Protein AF-A0A095ZA15-F1 (afdb_monomer_lite)

Structure (mmCIF, N/CA/C/O backbone):
data_AF-A0A095ZA15-F1
#
_entry.id   AF-A0A095ZA15-F1
#
loop_
_atom_site.group_PDB
_atom_site.id
_atom_site.type_symbol
_atom_site.label_atom_id
_atom_site.label_alt_id
_atom_site.label_comp_id
_atom_site.label_asym_id
_atom_site.label_entity_id
_atom_site.label_seq_id
_atom_site.pdbx_PDB_ins_code
_atom_site.Cartn_x
_atom_site.Cartn_y
_atom_site.Cartn_z
_atom_site.occupancy
_atom_site.B_iso_or_equiv
_atom_site.auth_seq_id
_atom_site.auth_comp_id
_atom_site.auth_asym_id
_atom_site.auth_atom_id
_atom_site.pdbx_PDB_model_num
ATOM 1 N N . MET A 1 1 ? 40.707 1.215 -24.830 1.00 35.88 1 MET A N 1
ATOM 2 C CA . MET A 1 1 ? 39.785 1.707 -23.788 1.00 35.88 1 MET A CA 1
ATOM 3 C C . MET A 1 1 ? 38.455 1.035 -24.035 1.00 35.88 1 MET A C 1
ATOM 5 O O . MET A 1 1 ? 37.944 1.171 -25.141 1.00 35.88 1 MET A O 1
ATOM 9 N N . ALA A 1 2 ? 37.971 0.232 -23.088 1.00 31.09 2 ALA A N 1
ATOM 10 C CA . ALA A 1 2 ? 36.605 -0.276 -23.157 1.00 31.09 2 ALA A CA 1
ATOM 11 C C . ALA A 1 2 ? 35.642 0.925 -23.111 1.00 31.09 2 ALA A C 1
ATOM 13 O O . ALA A 1 2 ? 35.975 1.905 -22.440 1.00 31.09 2 ALA A O 1
ATOM 14 N N . PRO A 1 3 ? 34.511 0.906 -23.837 1.00 34.91 3 PRO A N 1
ATOM 15 C CA . PRO A 1 3 ? 33.489 1.925 -23.648 1.00 34.91 3 PRO A CA 1
ATOM 16 C C . PRO A 1 3 ? 33.082 1.892 -22.174 1.00 34.91 3 PRO A C 1
ATOM 18 O O . PRO A 1 3 ? 32.719 0.830 -21.670 1.00 34.91 3 PRO A O 1
ATOM 21 N N . GLU A 1 4 ? 33.220 3.020 -21.474 1.00 39.53 4 GLU A N 1
ATOM 22 C CA . GLU A 1 4 ? 32.705 3.167 -20.114 1.00 39.53 4 GLU A CA 1
ATOM 23 C C . GLU A 1 4 ? 31.218 2.811 -20.159 1.00 39.53 4 GLU A C 1
ATOM 25 O O . GLU A 1 4 ? 30.417 3.489 -20.806 1.00 39.53 4 GLU A O 1
ATOM 30 N N . SER A 1 5 ? 30.867 1.672 -19.564 1.00 46.16 5 SER A N 1
ATOM 31 C CA . SER A 1 5 ? 29.485 1.235 -19.434 1.00 46.16 5 SER A CA 1
ATOM 32 C C . SER A 1 5 ? 28.733 2.325 -18.682 1.00 46.16 5 SER A C 1
ATOM 34 O O . SER A 1 5 ? 29.099 2.638 -17.547 1.00 46.16 5 SER A O 1
ATOM 36 N N . LEU A 1 6 ? 27.716 2.913 -19.321 1.00 37.03 6 LEU A N 1
ATOM 37 C CA . LEU A 1 6 ? 26.856 3.899 -18.676 1.00 37.03 6 LEU A CA 1
ATOM 38 C C . LEU A 1 6 ? 26.357 3.319 -17.354 1.00 37.03 6 LEU A C 1
ATOM 40 O O . LEU A 1 6 ? 25.810 2.216 -17.319 1.00 37.03 6 LEU A O 1
ATOM 44 N N . THR A 1 7 ? 26.555 4.053 -16.266 1.00 40.31 7 THR A N 1
ATOM 45 C CA . THR A 1 7 ? 26.069 3.622 -14.958 1.00 40.31 7 THR A CA 1
ATOM 46 C C . THR A 1 7 ? 24.538 3.660 -14.951 1.00 40.31 7 THR A C 1
ATOM 48 O O . THR A 1 7 ? 23.923 4.460 -15.665 1.00 40.31 7 THR A O 1
ATOM 51 N N . ALA A 1 8 ? 23.889 2.834 -14.123 1.00 39.31 8 ALA A N 1
ATOM 52 C CA . ALA A 1 8 ? 22.427 2.860 -13.955 1.00 39.31 8 ALA A CA 1
ATOM 53 C C . ALA A 1 8 ? 21.908 4.284 -13.641 1.00 39.31 8 ALA A C 1
ATOM 55 O O . ALA A 1 8 ? 20.839 4.694 -14.097 1.00 39.31 8 ALA A O 1
ATOM 56 N N . ALA A 1 9 ? 22.751 5.084 -12.976 1.00 40.34 9 ALA A N 1
ATOM 57 C CA . ALA A 1 9 ? 22.588 6.514 -12.749 1.00 40.34 9 ALA A CA 1
ATOM 58 C C . ALA A 1 9 ? 22.382 7.335 -14.026 1.00 40.34 9 ALA A C 1
ATOM 60 O O . ALA A 1 9 ? 21.439 8.118 -14.145 1.00 40.34 9 ALA A O 1
ATOM 61 N N . GLN A 1 10 ? 23.296 7.159 -14.979 1.00 40.06 10 GLN A N 1
ATOM 62 C CA . GLN A 1 10 ? 23.313 7.878 -16.243 1.00 40.06 10 GLN A CA 1
ATOM 63 C C . GLN A 1 10 ? 22.133 7.435 -17.112 1.00 40.06 10 GLN A C 1
ATOM 65 O O . GLN A 1 10 ? 21.498 8.275 -17.745 1.00 40.06 10 GLN A O 1
ATOM 70 N N . ILE A 1 11 ? 21.763 6.152 -17.064 1.00 41.41 11 ILE A N 1
ATOM 71 C CA . ILE A 1 11 ? 20.585 5.611 -17.756 1.00 41.41 11 ILE A CA 1
ATOM 72 C C . ILE A 1 11 ? 19.282 6.197 -17.182 1.00 41.41 11 ILE A C 1
ATOM 74 O O . ILE A 1 11 ? 18.403 6.605 -17.938 1.00 41.41 11 ILE A O 1
ATOM 78 N N . HIS A 1 12 ? 19.156 6.338 -15.861 1.00 42.56 12 HIS A N 1
ATOM 79 C CA . HIS A 1 12 ? 17.963 6.939 -15.257 1.00 42.56 12 HIS A CA 1
ATOM 80 C C . HIS A 1 12 ? 17.886 8.466 -15.443 1.00 42.56 12 HIS A C 1
ATOM 82 O O . HIS A 1 12 ? 16.813 9.015 -15.697 1.00 42.56 12 HIS A O 1
ATOM 88 N N . GLY A 1 13 ? 19.026 9.166 -15.417 1.00 39.84 13 GLY A N 1
ATOM 89 C CA . GLY A 1 13 ? 19.104 10.576 -15.817 1.00 39.84 13 GLY A CA 1
ATOM 90 C C . GLY A 1 13 ? 18.654 10.806 -17.268 1.00 39.84 13 GLY A C 1
ATOM 91 O O . GLY A 1 13 ? 18.063 11.844 -17.577 1.00 39.84 13 GLY A O 1
ATOM 92 N N . LEU A 1 14 ? 18.858 9.810 -18.139 1.00 40.91 14 LEU A N 1
ATOM 93 C CA . LEU A 1 14 ? 18.306 9.767 -19.495 1.00 40.91 14 LEU A CA 1
ATOM 94 C C . LEU A 1 14 ? 16.802 9.397 -19.511 1.00 40.91 14 LEU A C 1
ATOM 96 O O . LEU A 1 14 ? 16.081 9.919 -20.361 1.00 40.91 14 LEU A O 1
ATOM 100 N N . ASN A 1 15 ? 16.293 8.594 -18.560 1.00 44.59 15 ASN A N 1
ATOM 101 C CA . ASN A 1 15 ? 14.871 8.196 -18.447 1.00 44.59 15 ASN A CA 1
ATOM 102 C C . ASN A 1 15 ? 13.894 9.343 -18.172 1.00 44.59 15 ASN A C 1
ATOM 104 O O . ASN A 1 15 ? 12.776 9.299 -18.682 1.00 44.59 15 ASN A O 1
ATOM 108 N N . ASN A 1 16 ? 14.310 10.421 -17.496 1.00 44.56 16 ASN A N 1
ATOM 109 C CA . ASN A 1 16 ? 13.495 11.648 -17.410 1.00 44.56 16 ASN A CA 1
ATOM 110 C C . ASN A 1 16 ? 13.240 12.297 -18.791 1.00 44.56 16 ASN A C 1
ATOM 112 O O . ASN A 1 16 ? 12.515 13.287 -18.903 1.00 44.56 16 ASN A O 1
ATOM 116 N N . ARG A 1 17 ? 13.853 11.749 -19.849 1.00 43.50 17 ARG A N 1
ATOM 117 C CA . ARG A 1 17 ? 13.724 12.135 -21.252 1.00 43.50 17 ARG A CA 1
ATOM 118 C C . ARG A 1 17 ? 13.593 10.934 -22.192 1.00 43.50 17 ARG A C 1
ATOM 120 O O . ARG A 1 17 ? 13.953 11.081 -23.355 1.00 43.50 17 ARG A O 1
ATOM 127 N N . VAL A 1 18 ? 13.096 9.773 -21.757 1.00 49.53 18 VAL A N 1
ATOM 128 C CA . VAL A 1 18 ? 12.677 8.741 -22.723 1.00 49.53 18 VAL A CA 1
ATOM 129 C C . VAL A 1 18 ? 11.266 9.100 -23.182 1.00 49.53 18 VAL A C 1
ATOM 131 O O . VAL A 1 18 ? 10.308 8.864 -22.443 1.00 49.53 18 VAL A O 1
ATOM 134 N N . PRO A 1 19 ? 11.089 9.722 -24.366 1.00 56.19 19 PRO A N 1
ATOM 135 C CA . PRO A 1 19 ? 9.761 9.950 -24.897 1.00 56.19 19 PRO A CA 1
ATOM 136 C C . PRO A 1 19 ? 9.124 8.589 -25.164 1.00 56.19 19 PRO A C 1
ATOM 138 O O . PRO A 1 19 ? 9.476 7.886 -26.111 1.00 56.19 19 PRO A O 1
ATOM 141 N N . VAL A 1 20 ? 8.159 8.215 -24.332 1.00 62.66 20 VAL A N 1
ATOM 142 C CA . VAL A 1 20 ? 7.275 7.098 -24.643 1.00 62.66 20 VAL A CA 1
ATOM 143 C C . VAL A 1 20 ? 6.455 7.517 -25.858 1.00 62.66 20 VAL A C 1
ATOM 145 O O . VAL A 1 20 ? 5.799 8.562 -25.848 1.00 62.66 20 VAL A O 1
ATOM 148 N N . ALA A 1 21 ? 6.514 6.727 -26.932 1.00 66.75 21 ALA A N 1
ATOM 149 C CA . ALA A 1 21 ? 5.798 7.048 -28.159 1.00 66.75 21 ALA A CA 1
ATOM 150 C C . ALA A 1 21 ? 4.304 7.291 -27.851 1.00 66.75 21 ALA A C 1
ATOM 152 O O . ALA A 1 21 ? 3.693 6.468 -27.163 1.00 66.75 21 ALA A O 1
ATOM 153 N N . PRO A 1 22 ? 3.663 8.349 -28.388 1.00 63.88 22 PRO A N 1
ATOM 154 C CA . PRO A 1 22 ? 2.250 8.632 -28.118 1.00 63.88 22 PRO A CA 1
ATOM 155 C C . PRO A 1 22 ? 1.311 7.451 -28.405 1.00 63.88 22 PRO A C 1
ATOM 157 O O . PRO A 1 22 ? 0.290 7.292 -27.743 1.00 63.88 22 PRO A O 1
ATOM 160 N N . ALA A 1 23 ? 1.659 6.592 -29.369 1.00 66.12 23 ALA A N 1
ATOM 161 C CA . ALA A 1 23 ? 0.920 5.364 -29.658 1.00 66.12 23 ALA A CA 1
ATOM 162 C C . ALA A 1 23 ? 0.975 4.342 -28.506 1.00 66.12 23 ALA A C 1
ATOM 164 O O . ALA A 1 23 ? -0.028 3.690 -28.220 1.00 66.12 23 ALA A O 1
ATOM 165 N N . LEU A 1 24 ? 2.119 4.228 -27.826 1.00 67.50 24 LEU A N 1
ATOM 166 C CA . LEU A 1 24 ? 2.293 3.360 -26.664 1.00 67.50 24 LEU A CA 1
ATOM 167 C C . LEU A 1 24 ? 1.557 3.927 -25.444 1.00 67.50 24 LEU A C 1
ATOM 169 O O . LEU A 1 24 ? 0.814 3.189 -24.806 1.00 67.50 24 LEU A O 1
ATOM 173 N N . LEU A 1 25 ? 1.649 5.239 -25.197 1.00 65.31 25 LEU A N 1
ATOM 174 C CA . LEU A 1 25 ? 0.862 5.905 -24.150 1.00 65.31 25 LEU A CA 1
ATOM 175 C C . LEU A 1 25 ? -0.644 5.726 -24.364 1.00 65.31 25 LEU A C 1
ATOM 177 O O . LEU A 1 25 ? -1.363 5.412 -23.422 1.00 65.31 25 LEU A O 1
ATOM 181 N N . ARG A 1 26 ? -1.126 5.849 -25.610 1.00 64.94 26 ARG A N 1
ATOM 182 C CA . ARG A 1 26 ? -2.524 5.542 -25.940 1.00 64.94 26 ARG A CA 1
ATOM 183 C C . ARG A 1 26 ? -2.855 4.096 -25.617 1.00 64.94 26 ARG A C 1
ATOM 185 O O . ARG A 1 26 ? -3.859 3.871 -24.965 1.00 64.94 26 ARG A O 1
ATOM 192 N N . ARG A 1 27 ? -2.024 3.130 -26.024 1.00 70.31 27 ARG A N 1
ATOM 193 C CA . ARG A 1 27 ? -2.247 1.703 -25.736 1.00 70.31 27 ARG A CA 1
ATOM 194 C C . ARG A 1 27 ? -2.332 1.427 -24.232 1.00 70.31 27 ARG A C 1
ATOM 196 O O . ARG A 1 27 ? -3.237 0.711 -23.823 1.00 70.31 27 ARG A O 1
ATOM 203 N N . ILE A 1 28 ? -1.452 2.026 -23.433 1.00 74.19 28 ILE A N 1
ATOM 204 C CA . ILE A 1 28 ? -1.479 1.936 -21.965 1.00 74.19 28 ILE A CA 1
ATOM 205 C C . ILE A 1 28 ? -2.758 2.575 -21.411 1.00 74.19 28 ILE A C 1
ATOM 207 O O . ILE A 1 28 ? -3.449 1.964 -20.604 1.00 74.19 28 ILE A O 1
ATOM 211 N N . ALA A 1 29 ? -3.144 3.750 -21.911 1.00 68.62 29 ALA A N 1
ATOM 212 C CA . ALA A 1 29 ? -4.403 4.389 -21.541 1.00 68.62 29 ALA A CA 1
ATOM 213 C C . ALA A 1 29 ? -5.625 3.518 -21.900 1.00 68.62 29 ALA A C 1
ATOM 215 O O . ALA A 1 29 ? -6.567 3.457 -21.115 1.00 68.62 29 ALA A O 1
ATOM 216 N N . ARG A 1 30 ? -5.603 2.784 -23.027 1.00 70.56 30 ARG A N 1
ATOM 217 C CA . ARG A 1 30 ? -6.655 1.802 -23.362 1.00 70.56 30 ARG A CA 1
ATOM 218 C C . ARG A 1 30 ? -6.711 0.663 -22.356 1.00 70.56 30 ARG A C 1
ATOM 220 O O . ARG A 1 30 ? -7.798 0.313 -21.917 1.00 70.56 30 ARG A O 1
ATOM 227 N N . ILE A 1 31 ? -5.550 0.116 -21.993 1.00 72.06 31 ILE A N 1
ATOM 228 C CA . ILE A 1 31 ? -5.427 -0.941 -20.979 1.00 72.06 31 ILE A CA 1
ATOM 229 C C . ILE A 1 31 ? -6.001 -0.460 -19.636 1.00 72.06 31 ILE A C 1
ATOM 231 O O . ILE A 1 31 ? -6.725 -1.204 -18.988 1.00 72.06 31 ILE A O 1
ATOM 235 N N . GLY A 1 32 ? -5.753 0.799 -19.259 1.00 65.31 32 GLY A N 1
ATOM 236 C CA . GLY A 1 32 ? -6.300 1.421 -18.046 1.00 65.31 32 GLY A CA 1
ATOM 237 C C . GLY A 1 32 ? -7.757 1.880 -18.125 1.00 65.31 32 GLY A C 1
ATOM 238 O O . GLY A 1 32 ? -8.244 2.478 -17.167 1.00 65.31 32 GLY A O 1
ATOM 239 N N . GLY A 1 33 ? -8.451 1.628 -19.241 1.00 64.62 33 GLY A N 1
ATOM 240 C CA . GLY A 1 33 ? -9.870 1.953 -19.411 1.00 64.62 33 GLY A CA 1
ATOM 241 C C . GLY A 1 33 ? -10.177 3.397 -19.833 1.00 64.62 33 GLY A C 1
ATOM 242 O O . GLY A 1 33 ? -11.332 3.806 -19.783 1.00 64.62 33 GLY A O 1
ATOM 243 N N . TYR A 1 34 ? -9.188 4.178 -20.284 1.00 64.75 34 TYR A N 1
ATOM 244 C CA . TYR A 1 34 ? -9.367 5.589 -20.678 1.00 64.75 34 TYR A CA 1
ATOM 245 C C . TYR A 1 34 ? -9.701 5.804 -22.163 1.00 64.75 34 TYR A C 1
ATOM 247 O O . TYR A 1 34 ? -9.814 6.947 -22.601 1.00 64.75 34 TYR A O 1
ATOM 255 N N . ASP A 1 35 ? -9.869 4.747 -22.963 1.00 60.47 35 ASP A N 1
ATOM 256 C CA . ASP A 1 35 ? -10.173 4.857 -24.405 1.00 60.47 35 ASP A CA 1
ATOM 257 C C . ASP A 1 35 ? -11.660 5.103 -24.706 1.00 60.47 35 ASP A C 1
ATOM 259 O O . ASP A 1 35 ? -12.145 4.754 -25.780 1.00 60.47 35 ASP A O 1
ATOM 263 N N . VAL A 1 36 ? -12.399 5.708 -23.773 1.00 51.81 36 VAL A N 1
ATOM 264 C CA . VAL A 1 36 ? -13.814 6.048 -23.962 1.00 51.81 36 VAL A CA 1
ATOM 265 C C . VAL A 1 36 ? -13.955 7.528 -24.333 1.00 51.81 36 VAL A C 1
ATOM 267 O O . VAL A 1 36 ? -14.005 8.384 -23.450 1.00 51.81 36 VAL A O 1
ATOM 270 N N . PRO A 1 37 ? -14.087 7.861 -25.628 1.00 42.53 37 PRO A N 1
ATOM 271 C CA . PRO A 1 37 ? -14.782 9.073 -26.024 1.00 42.53 37 PRO A CA 1
ATOM 272 C C . PRO A 1 37 ? -16.043 8.721 -26.821 1.00 42.53 37 PRO A C 1
ATOM 274 O O . PRO A 1 37 ? -15.972 8.275 -27.964 1.00 42.53 37 PRO A O 1
ATOM 277 N N . ALA A 1 38 ? -17.215 9.006 -26.251 1.00 35.84 38 ALA A N 1
ATOM 278 C CA . ALA A 1 38 ? -18.393 9.310 -27.059 1.00 35.84 38 ALA A CA 1
ATOM 279 C C . ALA A 1 38 ? -18.439 10.835 -27.289 1.00 35.84 38 ALA A C 1
ATOM 281 O O . ALA A 1 38 ? -18.170 11.594 -26.349 1.00 35.84 38 ALA A O 1
ATOM 282 N N . PRO A 1 39 ? -18.775 11.318 -28.500 1.00 38.88 39 PRO A N 1
ATOM 283 C CA . PRO A 1 39 ? -18.900 12.747 -28.750 1.00 38.88 39 PRO A CA 1
ATOM 284 C C . PRO A 1 39 ? -19.996 13.326 -27.847 1.00 38.88 39 PRO A C 1
ATOM 286 O O . PRO A 1 39 ? -21.161 12.966 -27.971 1.00 38.88 39 PRO A O 1
ATOM 289 N N . GLY A 1 40 ? -19.606 14.213 -26.927 1.00 46.72 40 GLY A N 1
ATOM 290 C CA . GLY A 1 40 ? -20.523 14.979 -26.076 1.00 46.72 40 GLY A CA 1
ATOM 291 C C . GLY A 1 40 ? -20.551 14.610 -24.590 1.00 46.72 40 GLY A C 1
ATOM 292 O O . GLY A 1 40 ? -21.037 15.423 -23.807 1.00 46.72 40 GLY A O 1
ATOM 293 N N . ASN A 1 41 ? -19.982 13.477 -24.163 1.00 46.84 41 ASN A N 1
ATOM 294 C CA . ASN A 1 41 ? -19.982 13.099 -22.745 1.00 46.84 41 ASN A CA 1
ATOM 295 C C . ASN A 1 41 ? -18.616 13.339 -22.095 1.00 46.84 41 ASN A C 1
ATOM 297 O O . ASN A 1 41 ? -17.612 12.727 -22.453 1.00 46.84 41 ASN A O 1
ATOM 301 N N . LYS A 1 42 ? -18.590 14.237 -21.105 1.00 49.81 42 LYS A N 1
ATOM 302 C CA . LYS A 1 42 ? -17.497 14.304 -20.130 1.00 49.81 42 LYS A CA 1
ATOM 303 C C . LYS A 1 42 ? -17.523 13.001 -19.327 1.00 49.81 42 LYS A C 1
ATOM 305 O O . LYS A 1 42 ? -18.589 12.634 -18.840 1.00 49.81 42 LYS A O 1
ATOM 310 N N . ILE A 1 43 ? -16.379 12.333 -19.190 1.00 52.59 43 ILE A N 1
ATOM 311 C CA . ILE A 1 43 ? -16.232 11.173 -18.299 1.00 52.59 43 ILE A CA 1
ATOM 312 C C . ILE A 1 43 ? -16.690 11.597 -16.894 1.00 52.59 43 ILE A C 1
ATOM 314 O O . ILE A 1 43 ? -16.236 12.626 -16.381 1.00 52.59 43 ILE A O 1
ATOM 318 N N . GLY A 1 44 ? -17.631 10.856 -16.306 1.00 55.88 44 GLY A N 1
ATOM 319 C CA . GLY A 1 44 ? -18.153 11.156 -14.977 1.00 55.88 44 GLY A CA 1
ATOM 320 C C . GLY A 1 44 ? -17.127 10.844 -13.885 1.00 55.88 44 GLY A C 1
ATOM 321 O O . GLY A 1 44 ? -16.214 10.042 -14.070 1.00 55.88 44 GLY A O 1
ATOM 322 N N . ALA A 1 45 ? -17.282 11.443 -12.701 1.00 55.88 45 ALA A N 1
ATOM 323 C CA . ALA A 1 45 ? -16.406 11.153 -11.560 1.00 55.88 45 ALA A CA 1
ATOM 324 C C . ALA A 1 45 ? -16.449 9.668 -11.133 1.00 55.88 45 ALA A C 1
ATOM 326 O O . ALA A 1 45 ? -15.435 9.132 -10.685 1.00 55.88 45 ALA A O 1
ATOM 327 N N . ALA A 1 46 ? -17.597 9.002 -11.309 1.00 57.19 46 ALA A N 1
ATOM 328 C CA . ALA A 1 46 ? -17.767 7.578 -11.024 1.00 57.19 46 ALA A CA 1
ATOM 329 C C . ALA A 1 46 ? -16.933 6.695 -11.972 1.00 57.19 46 ALA A C 1
ATOM 331 O O . ALA A 1 46 ? -16.224 5.809 -11.500 1.00 57.19 46 ALA A O 1
ATOM 332 N N . ASP A 1 47 ? -16.906 7.009 -13.269 1.00 59.31 47 ASP A N 1
ATOM 333 C CA . ASP A 1 47 ? -16.126 6.262 -14.268 1.00 59.31 47 ASP A CA 1
ATOM 334 C C . ASP A 1 47 ? -14.614 6.362 -13.993 1.00 59.31 47 ASP A C 1
ATOM 336 O O . ASP A 1 47 ? -13.868 5.401 -14.162 1.00 59.31 47 ASP A O 1
ATOM 340 N N . LEU A 1 48 ? -14.154 7.513 -13.484 1.00 62.06 48 LEU A N 1
ATOM 341 C CA . LEU A 1 48 ? -12.750 7.724 -13.112 1.00 62.06 48 LEU A CA 1
ATOM 342 C C . LEU A 1 48 ? -12.338 6.984 -11.836 1.00 62.06 48 LEU A C 1
ATOM 344 O O . LEU A 1 48 ? -11.163 6.652 -11.690 1.00 62.06 48 LEU A O 1
ATOM 348 N N . SER A 1 49 ? -13.264 6.731 -10.905 1.00 64.44 49 SER A N 1
ATOM 349 C CA . SER A 1 49 ? -12.957 5.992 -9.669 1.00 64.44 49 SER A CA 1
ATOM 350 C C . SER A 1 49 ? -12.698 4.501 -9.893 1.00 64.44 49 SER A C 1
ATOM 352 O O . SER A 1 49 ? -12.066 3.876 -9.044 1.00 64.44 49 SER A O 1
ATOM 354 N N . ALA A 1 50 ? -13.140 3.964 -11.032 1.00 69.44 50 ALA A N 1
ATOM 355 C CA . ALA A 1 50 ? -12.926 2.581 -11.445 1.00 69.44 50 ALA A CA 1
ATOM 356 C C . ALA A 1 50 ? -11.737 2.409 -12.411 1.00 69.44 50 ALA A C 1
ATOM 358 O O . ALA A 1 50 ? -11.427 1.284 -12.795 1.00 69.44 50 ALA A O 1
ATOM 359 N N . ALA A 1 51 ? -11.070 3.497 -12.809 1.00 73.25 51 ALA A N 1
ATOM 360 C CA . ALA A 1 51 ? -9.931 3.462 -13.725 1.00 73.25 51 ALA A CA 1
ATOM 361 C C . ALA A 1 51 ? -8.600 3.157 -13.002 1.00 73.25 51 ALA A C 1
ATOM 363 O O . ALA A 1 51 ? -8.502 3.255 -11.776 1.00 73.25 51 ALA A O 1
ATOM 364 N N . VAL A 1 52 ? -7.553 2.807 -13.756 1.00 78.75 52 VAL A N 1
ATOM 365 C CA . VAL A 1 52 ? -6.199 2.544 -13.224 1.00 78.75 52 VAL A CA 1
ATOM 366 C C . VAL A 1 52 ? -5.220 3.544 -13.806 1.00 78.75 52 VAL A C 1
ATOM 368 O O . VAL A 1 52 ? -5.117 3.614 -15.019 1.00 78.75 52 VAL A O 1
ATOM 371 N N . ASP A 1 53 ? -4.464 4.272 -12.984 1.00 80.12 53 ASP A N 1
ATOM 372 C CA . ASP A 1 53 ? -3.566 5.316 -13.485 1.00 80.12 53 ASP A CA 1
ATOM 373 C C . ASP A 1 53 ? -2.622 4.817 -14.613 1.00 80.12 53 ASP A C 1
ATOM 375 O O . ASP A 1 53 ? -1.953 3.792 -14.452 1.00 80.12 53 ASP A O 1
ATOM 379 N N . PRO A 1 54 ? -2.548 5.509 -15.769 1.00 75.56 54 PRO A N 1
ATOM 380 C CA . PRO A 1 54 ? -1.699 5.077 -16.877 1.00 75.56 54 PRO A CA 1
ATOM 381 C C . PRO A 1 54 ? -0.201 5.049 -16.543 1.00 75.56 54 PRO A C 1
ATOM 383 O O . PRO A 1 54 ? 0.521 4.235 -17.117 1.00 75.56 54 PRO A O 1
ATOM 386 N N . GLY A 1 55 ? 0.274 5.918 -15.645 1.00 78.44 55 GLY A N 1
ATOM 387 C CA . GLY A 1 55 ? 1.656 5.907 -15.166 1.00 78.44 55 GLY A CA 1
ATOM 388 C C . GLY A 1 55 ? 1.937 4.672 -14.314 1.00 78.44 55 GLY A C 1
ATOM 389 O O . GLY A 1 55 ? 2.907 3.963 -14.577 1.00 78.44 55 GLY A O 1
ATOM 390 N N . ASP A 1 56 ? 1.027 4.349 -13.389 1.00 84.06 56 ASP A N 1
ATOM 391 C CA . ASP A 1 56 ? 1.102 3.121 -12.584 1.00 84.06 56 ASP A CA 1
ATOM 392 C C . ASP A 1 56 ? 1.140 1.868 -13.483 1.00 84.06 56 ASP A C 1
ATOM 394 O O . ASP A 1 56 ? 1.958 0.970 -13.278 1.00 84.06 56 ASP A O 1
ATOM 398 N N . LEU A 1 57 ? 0.303 1.817 -14.530 1.00 82.44 57 LEU A N 1
ATOM 399 C CA . LEU A 1 57 ? 0.310 0.717 -15.504 1.00 82.44 57 LEU A CA 1
ATOM 400 C C . LEU A 1 57 ? 1.598 0.648 -16.320 1.00 82.44 57 LEU A C 1
ATOM 402 O O . LEU A 1 57 ? 2.081 -0.448 -16.599 1.00 82.44 57 LEU A O 1
ATOM 406 N N . GLN A 1 58 ? 2.146 1.792 -16.728 1.00 84.12 58 GLN A N 1
ATOM 407 C CA . GLN A 1 58 ? 3.412 1.834 -17.451 1.00 84.12 58 GLN A CA 1
ATOM 408 C C . GLN A 1 58 ? 4.542 1.242 -16.602 1.00 84.12 58 GLN A C 1
ATOM 410 O O . GLN A 1 58 ? 5.290 0.398 -17.091 1.00 84.12 58 GLN A O 1
ATOM 415 N N . GLU A 1 59 ? 4.656 1.659 -15.341 1.00 84.44 59 GLU A N 1
ATOM 416 C CA . GLU A 1 59 ? 5.674 1.143 -14.425 1.00 84.44 59 GLU A CA 1
ATOM 417 C C . GLU A 1 59 ? 5.473 -0.346 -14.121 1.00 84.44 59 GLU A C 1
ATOM 419 O O . GLU A 1 59 ? 6.434 -1.112 -14.184 1.00 84.44 59 GLU A O 1
ATOM 424 N N . LEU A 1 60 ? 4.234 -0.789 -13.875 1.00 88.06 60 LEU A N 1
ATOM 425 C CA . LEU A 1 60 ? 3.917 -2.208 -13.678 1.00 88.06 60 LEU A CA 1
ATOM 426 C C . LEU A 1 60 ? 4.283 -3.068 -14.889 1.00 88.06 60 LEU A C 1
ATOM 428 O O . LEU A 1 60 ? 4.848 -4.146 -14.719 1.00 88.06 60 LEU A O 1
ATOM 432 N N . LEU A 1 61 ? 3.977 -2.606 -16.107 1.00 86.44 61 LEU A N 1
ATOM 433 C CA . LEU A 1 61 ? 4.333 -3.309 -17.342 1.00 86.44 61 LEU A CA 1
ATOM 434 C C . LEU A 1 61 ? 5.851 -3.431 -17.499 1.00 86.44 61 LEU A C 1
ATOM 436 O O . LEU A 1 61 ? 6.329 -4.469 -17.947 1.00 86.44 61 LEU A O 1
ATOM 440 N N . LEU A 1 62 ? 6.613 -2.404 -17.115 1.00 86.69 62 LEU A N 1
ATOM 441 C CA . LEU A 1 62 ? 8.072 -2.483 -17.100 1.00 86.69 62 LEU A CA 1
ATOM 442 C C . LEU A 1 62 ? 8.544 -3.508 -16.060 1.00 86.69 62 LEU A C 1
ATOM 444 O O . LEU A 1 62 ? 9.245 -4.451 -16.418 1.00 86.69 62 LEU A O 1
ATOM 448 N N . LEU A 1 63 ? 8.105 -3.395 -14.803 1.00 87.62 63 LEU A N 1
ATOM 449 C CA . LEU A 1 63 ? 8.489 -4.321 -13.727 1.00 87.62 63 LEU A CA 1
ATOM 450 C C . LEU A 1 63 ? 8.145 -5.782 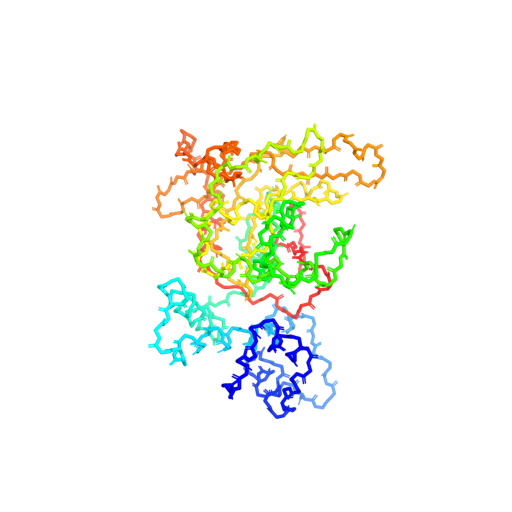-14.049 1.00 87.62 63 LEU A C 1
ATOM 452 O O . LEU A 1 63 ? 8.921 -6.680 -13.742 1.00 87.62 63 LEU A O 1
ATOM 456 N N . ALA A 1 64 ? 7.023 -6.023 -14.729 1.00 89.81 64 ALA A N 1
ATOM 457 C CA . ALA A 1 64 ? 6.585 -7.350 -15.156 1.00 89.81 64 ALA A CA 1
ATOM 458 C C . ALA A 1 64 ? 7.495 -8.016 -16.207 1.00 89.81 64 ALA A C 1
ATOM 460 O O . ALA A 1 64 ? 7.321 -9.210 -16.476 1.00 89.81 64 ALA A O 1
ATOM 461 N N . HIS A 1 65 ? 8.439 -7.278 -16.798 1.00 85.44 65 HIS A N 1
ATOM 462 C CA . HIS A 1 65 ? 9.312 -7.766 -17.866 1.00 85.44 65 HIS A CA 1
ATOM 463 C C . HIS A 1 65 ? 10.804 -7.501 -17.649 1.00 85.44 65 HIS A C 1
ATOM 465 O O . HIS A 1 65 ? 11.613 -8.203 -18.242 1.00 85.44 65 HIS A O 1
ATOM 471 N N . VAL A 1 66 ? 11.195 -6.517 -16.831 1.00 80.69 66 VAL A N 1
ATOM 472 C CA . VAL A 1 66 ? 12.602 -6.092 -16.685 1.00 80.69 66 VAL A CA 1
ATOM 473 C C . VAL A 1 66 ? 13.534 -7.261 -16.359 1.00 80.69 66 VAL A C 1
ATOM 475 O O . VAL A 1 66 ? 14.558 -7.404 -17.021 1.00 80.69 66 VAL A O 1
ATOM 478 N N . ALA A 1 67 ? 13.153 -8.140 -15.429 1.00 82.19 67 ALA A N 1
ATOM 479 C CA . ALA A 1 67 ? 13.998 -9.269 -15.043 1.00 82.19 67 ALA A CA 1
ATOM 480 C C . ALA A 1 67 ? 14.154 -10.338 -16.147 1.00 82.19 67 ALA A C 1
ATOM 482 O O . ALA A 1 67 ? 15.140 -11.067 -16.121 1.00 82.19 67 ALA A O 1
ATOM 483 N N . ASP A 1 68 ? 13.249 -10.419 -17.137 1.00 83.31 68 ASP A N 1
ATOM 484 C CA . ASP A 1 68 ? 13.408 -11.337 -18.283 1.00 83.31 68 ASP A CA 1
ATOM 485 C C . ASP A 1 68 ? 14.570 -10.918 -19.205 1.00 83.31 68 ASP A C 1
ATOM 487 O O . ASP A 1 68 ? 15.055 -11.726 -19.997 1.00 83.31 68 ASP A O 1
ATOM 491 N N . TYR A 1 69 ? 14.980 -9.646 -19.147 1.00 82.75 69 TYR A N 1
ATOM 492 C CA . TYR A 1 69 ? 16.036 -9.077 -19.988 1.00 82.75 69 TYR A CA 1
ATOM 493 C C . TYR A 1 69 ? 17.405 -9.031 -19.297 1.00 82.75 69 TYR A C 1
ATOM 495 O O . TYR A 1 69 ? 18.369 -8.555 -19.894 1.00 82.75 69 TYR A O 1
ATOM 503 N N . GLU A 1 70 ? 17.503 -9.490 -18.049 1.00 78.94 70 GLU A N 1
ATOM 504 C CA . GLU A 1 70 ? 18.766 -9.585 -17.319 1.00 78.94 70 GLU A CA 1
ATOM 505 C C . GLU A 1 70 ? 19.421 -10.954 -17.558 1.00 78.94 70 GLU A C 1
ATOM 507 O O . GLU A 1 70 ? 18.752 -11.983 -17.499 1.00 78.94 70 GLU A O 1
ATOM 512 N N . ASP A 1 71 ? 20.743 -10.989 -17.760 1.00 81.19 71 ASP A N 1
ATOM 513 C CA . ASP A 1 71 ? 21.479 -12.252 -17.960 1.00 81.19 71 ASP A CA 1
ATOM 514 C C . ASP A 1 71 ? 21.427 -13.168 -16.719 1.00 81.19 71 ASP A C 1
ATOM 516 O O . ASP A 1 71 ? 21.420 -14.394 -16.835 1.00 81.19 71 ASP A O 1
ATOM 520 N N . ALA A 1 72 ? 21.396 -12.574 -15.520 1.00 83.19 72 ALA A N 1
ATOM 521 C CA . ALA A 1 72 ? 21.309 -13.272 -14.237 1.00 83.19 72 ALA A CA 1
ATOM 522 C C . ALA A 1 72 ? 20.609 -12.387 -13.183 1.00 83.19 72 ALA A C 1
ATOM 524 O O . ALA A 1 72 ? 21.283 -11.755 -12.361 1.00 83.19 72 ALA A O 1
ATOM 525 N N . PRO A 1 73 ? 19.266 -12.293 -13.201 1.00 81.44 73 PRO A N 1
ATOM 526 C CA . PRO A 1 73 ? 18.541 -11.432 -12.278 1.00 81.44 73 PRO A CA 1
ATOM 527 C C . PRO A 1 73 ? 18.635 -11.920 -10.833 1.00 81.44 73 PRO A C 1
ATOM 529 O O . PRO A 1 73 ? 18.551 -13.116 -10.548 1.00 81.44 73 PRO A O 1
ATOM 532 N N . ALA A 1 74 ? 18.754 -10.973 -9.899 1.00 78.81 74 ALA A N 1
ATOM 533 C CA . ALA A 1 74 ? 18.709 -11.274 -8.472 1.00 78.81 74 ALA A CA 1
ATOM 534 C C . ALA A 1 74 ? 17.349 -11.904 -8.087 1.00 78.81 74 ALA A C 1
ATOM 536 O O . ALA A 1 74 ? 16.318 -11.505 -8.642 1.00 78.81 74 ALA A O 1
ATOM 537 N N . PRO A 1 75 ? 17.295 -12.831 -7.105 1.00 84.69 75 PRO A N 1
ATOM 538 C CA . PRO A 1 75 ? 16.052 -13.505 -6.716 1.00 84.69 75 PRO A CA 1
ATOM 539 C C . PRO A 1 75 ? 14.909 -12.546 -6.374 1.00 84.69 75 PRO A C 1
ATOM 541 O O . PRO A 1 75 ? 13.754 -12.808 -6.699 1.00 84.69 75 PRO A O 1
ATOM 544 N N . ASP A 1 76 ? 15.224 -11.422 -5.739 1.00 79.38 76 ASP A N 1
ATOM 545 C CA . ASP A 1 76 ? 14.248 -10.413 -5.327 1.00 79.38 76 ASP A CA 1
ATOM 546 C C . ASP A 1 76 ? 13.638 -9.691 -6.531 1.00 79.38 76 ASP A C 1
ATOM 548 O O . ASP A 1 76 ? 12.429 -9.470 -6.548 1.00 79.38 76 ASP A O 1
ATOM 552 N N . ARG A 1 77 ? 14.429 -9.432 -7.584 1.00 82.31 77 ARG A N 1
ATOM 553 C CA . ARG A 1 77 ? 13.940 -8.858 -8.850 1.00 82.31 77 ARG A CA 1
ATOM 554 C C . ARG A 1 77 ? 13.032 -9.830 -9.596 1.00 82.31 77 ARG A C 1
ATOM 556 O O . ARG A 1 77 ? 12.001 -9.426 -10.127 1.00 82.31 77 ARG A O 1
ATOM 563 N N . VAL A 1 78 ? 13.358 -11.123 -9.571 1.00 87.75 78 VAL A N 1
ATOM 564 C CA . VAL A 1 78 ? 12.483 -12.171 -10.120 1.00 87.75 78 VAL A CA 1
ATOM 565 C C . VAL A 1 78 ? 11.159 -12.225 -9.351 1.00 87.75 78 VAL A C 1
ATOM 567 O O . VAL A 1 78 ? 10.092 -12.259 -9.965 1.00 87.75 78 VAL A O 1
ATOM 570 N N . ARG A 1 79 ? 11.195 -12.174 -8.011 1.00 89.12 79 ARG A N 1
ATOM 571 C CA . ARG A 1 79 ? 9.971 -12.112 -7.196 1.00 89.12 79 ARG A CA 1
ATOM 572 C C . ARG A 1 79 ? 9.168 -10.843 -7.485 1.00 89.12 79 ARG A C 1
ATOM 574 O O . ARG A 1 79 ? 7.959 -10.944 -7.663 1.00 89.12 79 ARG A O 1
ATOM 581 N N . GLU A 1 80 ? 9.814 -9.680 -7.594 1.00 89.69 80 GLU A N 1
ATOM 582 C CA . GLU A 1 80 ? 9.137 -8.408 -7.879 1.00 89.69 80 GLU A CA 1
ATOM 583 C C . GLU A 1 80 ? 8.466 -8.426 -9.254 1.00 89.69 80 GLU A C 1
ATOM 585 O O . GLU A 1 80 ? 7.314 -8.010 -9.371 1.00 89.69 80 GLU A O 1
ATOM 590 N N . MET A 1 81 ? 9.117 -9.011 -10.262 1.00 92.44 81 MET A N 1
ATOM 591 C CA . MET A 1 81 ? 8.530 -9.254 -11.580 1.00 92.44 81 MET A CA 1
ATOM 592 C C . MET A 1 81 ? 7.284 -10.148 -11.502 1.00 92.44 81 MET A C 1
ATOM 594 O O . MET A 1 81 ? 6.253 -9.836 -12.104 1.00 92.44 81 MET A O 1
ATOM 598 N N . HIS A 1 82 ? 7.344 -11.261 -10.765 1.00 95.00 82 HIS A N 1
ATOM 599 C CA . HIS A 1 82 ? 6.189 -12.147 -10.600 1.00 95.00 82 HIS A CA 1
ATOM 600 C C . HIS A 1 82 ? 5.038 -11.464 -9.857 1.00 95.00 82 HIS A C 1
ATOM 602 O O . HIS A 1 82 ? 3.889 -11.582 -10.293 1.00 95.00 82 HIS A O 1
ATOM 608 N N . 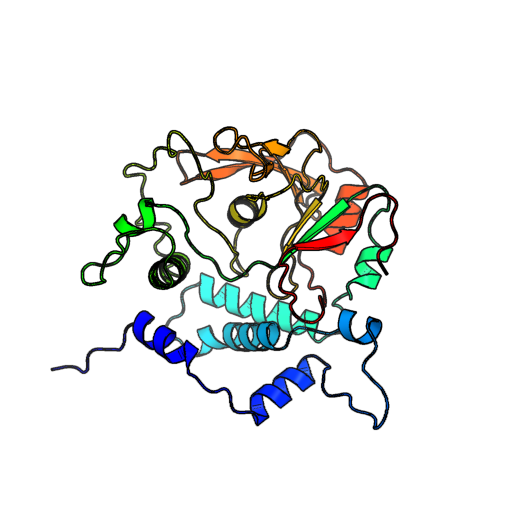THR A 1 83 ? 5.328 -10.701 -8.801 1.00 94.75 83 THR A N 1
ATOM 609 C CA . THR A 1 83 ? 4.307 -9.911 -8.106 1.00 94.75 83 THR A CA 1
ATOM 610 C C . THR A 1 83 ? 3.724 -8.842 -9.027 1.00 94.75 83 THR A C 1
ATOM 612 O O . THR A 1 83 ? 2.507 -8.706 -9.088 1.00 94.75 83 THR A O 1
ATOM 615 N N . ALA A 1 84 ? 4.539 -8.139 -9.819 1.00 94.56 84 ALA A N 1
ATOM 616 C CA . ALA A 1 84 ? 4.056 -7.154 -10.790 1.00 94.56 84 ALA A CA 1
ATOM 617 C C . ALA A 1 84 ? 3.097 -7.780 -11.815 1.00 94.56 84 ALA A C 1
ATOM 619 O O . ALA A 1 84 ? 2.037 -7.217 -12.086 1.00 94.56 84 ALA A O 1
ATOM 620 N N . ARG A 1 85 ? 3.416 -8.974 -12.336 1.00 94.94 85 ARG A N 1
ATOM 621 C CA . ARG A 1 85 ? 2.523 -9.734 -13.231 1.00 94.94 85 ARG A CA 1
ATOM 622 C C . ARG A 1 85 ? 1.212 -10.112 -12.550 1.00 94.94 85 ARG A C 1
ATOM 624 O O . ARG A 1 85 ? 0.158 -9.988 -13.167 1.00 94.94 85 ARG A O 1
ATOM 631 N N . HIS A 1 86 ? 1.274 -10.562 -11.299 1.00 94.38 86 HIS A N 1
ATOM 632 C CA . HIS A 1 86 ? 0.085 -10.892 -10.518 1.00 94.38 86 HIS A CA 1
ATOM 633 C C . HIS A 1 86 ? -0.807 -9.661 -10.309 1.00 94.38 86 HIS A C 1
ATOM 635 O O . HIS A 1 86 ? -1.989 -9.706 -10.639 1.00 94.38 86 HIS A O 1
ATOM 641 N N . VAL A 1 87 ? -0.228 -8.543 -9.863 1.00 94.62 87 VAL A N 1
ATOM 642 C CA . VAL A 1 87 ? -0.935 -7.270 -9.652 1.00 94.62 87 VAL A CA 1
ATOM 643 C C . VAL A 1 87 ? -1.553 -6.755 -10.948 1.00 94.62 87 VAL A C 1
ATOM 645 O O . VAL A 1 87 ? -2.719 -6.366 -10.964 1.00 94.62 87 VAL A O 1
ATOM 648 N N . LEU A 1 88 ? -0.802 -6.790 -12.052 1.00 92.25 88 LEU A N 1
ATOM 649 C CA . LEU A 1 88 ? -1.312 -6.423 -13.369 1.00 92.25 88 LEU A CA 1
ATOM 650 C C . LEU A 1 88 ? -2.493 -7.320 -13.770 1.00 92.25 88 LEU A C 1
ATOM 652 O O . LEU A 1 88 ? -3.513 -6.819 -14.233 1.00 92.25 88 LEU A O 1
ATOM 656 N N . GLY A 1 89 ? -2.381 -8.633 -13.554 1.00 91.19 89 GLY A N 1
ATOM 657 C CA . GLY A 1 89 ? -3.462 -9.587 -13.795 1.00 91.19 89 GLY A CA 1
ATOM 658 C C . GLY A 1 89 ? -4.720 -9.276 -12.983 1.00 91.19 89 GLY A C 1
ATOM 659 O O . GLY A 1 89 ? -5.810 -9.247 -13.551 1.00 91.19 89 GLY A O 1
ATOM 660 N N . GLU A 1 90 ? -4.582 -8.981 -11.685 1.00 91.69 90 GLU A N 1
ATOM 661 C CA . GLU A 1 90 ? -5.716 -8.594 -10.841 1.00 91.69 90 GLU A CA 1
ATOM 662 C C . GLU A 1 90 ? -6.373 -7.302 -11.334 1.00 91.69 90 GLU A C 1
ATOM 664 O O . GLU A 1 90 ? -7.584 -7.292 -11.556 1.00 91.69 90 GLU A O 1
ATOM 669 N N . LEU A 1 91 ? -5.590 -6.238 -11.559 1.00 89.00 91 LEU A N 1
ATOM 670 C CA . LEU A 1 91 ? -6.091 -4.921 -11.975 1.00 89.00 91 LEU A CA 1
ATOM 671 C C . LEU A 1 91 ? -6.865 -4.967 -13.296 1.00 89.00 91 LEU A C 1
ATOM 673 O O . LEU A 1 91 ? -7.876 -4.273 -13.436 1.00 89.00 91 LEU A O 1
ATOM 677 N N . LEU A 1 92 ? -6.396 -5.779 -14.248 1.00 84.50 92 LEU A N 1
ATOM 678 C CA . LEU A 1 92 ? -7.007 -5.938 -15.570 1.00 84.50 92 LEU A CA 1
ATOM 679 C C . LEU A 1 92 ? -8.162 -6.946 -15.597 1.00 84.50 92 LEU A C 1
ATOM 681 O O . LEU A 1 92 ? -8.887 -7.015 -16.587 1.00 84.50 92 LEU A O 1
ATOM 685 N N . SER A 1 93 ? -8.350 -7.708 -14.522 1.00 83.88 93 SER A N 1
ATOM 686 C CA . SER A 1 93 ? -9.501 -8.590 -14.334 1.00 83.88 93 SER A CA 1
ATOM 687 C C . SER A 1 93 ? -10.609 -7.897 -13.541 1.00 83.88 93 SER A C 1
ATOM 689 O O . SER A 1 93 ? -10.371 -6.891 -12.873 1.00 83.88 93 SER A O 1
ATOM 691 N N . ASP A 1 94 ? -11.809 -8.475 -13.524 1.00 78.81 94 ASP A N 1
ATOM 692 C CA . ASP A 1 94 ? -12.911 -8.013 -12.666 1.00 78.81 94 ASP A CA 1
ATOM 693 C C . ASP A 1 94 ? -12.696 -8.323 -11.168 1.00 78.81 94 ASP A C 1
ATOM 695 O O . ASP A 1 94 ? -13.559 -8.037 -10.342 1.00 78.81 94 ASP A O 1
ATOM 699 N N . ALA A 1 95 ? -11.549 -8.906 -10.791 1.00 80.50 95 ALA A N 1
ATOM 700 C CA . ALA A 1 95 ? -11.223 -9.222 -9.401 1.00 80.50 95 ALA A CA 1
ATOM 701 C C . ALA A 1 95 ? -10.764 -8.003 -8.581 1.00 80.50 95 ALA A C 1
ATOM 703 O O . ALA A 1 95 ? -10.845 -8.042 -7.346 1.00 80.50 95 ALA A O 1
ATOM 704 N N . ALA A 1 96 ? -10.267 -6.948 -9.239 1.00 85.88 96 ALA A N 1
ATOM 705 C CA . ALA A 1 96 ? -9.853 -5.717 -8.577 1.00 85.88 96 ALA A CA 1
ATOM 706 C C . ALA A 1 96 ? -11.062 -4.820 -8.286 1.00 85.88 96 ALA A C 1
ATOM 708 O O . ALA A 1 96 ? -11.794 -4.415 -9.191 1.00 85.88 96 ALA A O 1
ATOM 709 N N . LEU A 1 97 ? -11.244 -4.479 -7.012 1.00 90.38 97 LEU A N 1
ATOM 710 C CA . LEU A 1 97 ? -12.349 -3.634 -6.567 1.00 90.38 97 LEU A CA 1
ATOM 711 C C . LEU A 1 97 ? -12.074 -2.163 -6.894 1.00 90.38 97 LEU A C 1
ATOM 713 O O . LEU A 1 97 ? -10.938 -1.695 -6.800 1.00 90.38 97 LEU A O 1
ATOM 717 N N . ASP A 1 98 ? -13.120 -1.411 -7.226 1.00 88.94 98 ASP A N 1
ATOM 718 C CA . ASP A 1 98 ? -13.046 0.048 -7.283 1.00 88.94 98 ASP A CA 1
ATOM 719 C C . ASP A 1 98 ? -13.131 0.673 -5.874 1.00 88.94 98 ASP A C 1
ATOM 721 O O . ASP A 1 98 ? -13.514 0.037 -4.884 1.00 88.94 98 ASP A O 1
ATOM 725 N N . ARG A 1 99 ? -12.785 1.961 -5.772 1.00 88.62 99 ARG A N 1
ATOM 726 C CA . ARG A 1 99 ? -12.767 2.680 -4.486 1.00 88.62 99 ARG A CA 1
ATOM 727 C C . ARG A 1 99 ? -14.126 2.785 -3.798 1.00 88.62 99 ARG A C 1
ATOM 729 O O . ARG A 1 99 ? -14.153 2.806 -2.567 1.00 88.62 99 ARG A O 1
ATOM 736 N N . LYS A 1 100 ? -15.220 2.894 -4.552 1.00 88.81 100 LYS A N 1
ATOM 737 C CA . LYS A 1 100 ? -16.569 3.004 -3.987 1.00 88.81 100 LYS A CA 1
ATOM 738 C C . LYS A 1 100 ? -16.991 1.661 -3.399 1.00 88.81 100 LYS A C 1
ATOM 740 O O . LYS A 1 100 ? -17.415 1.602 -2.251 1.00 88.81 100 LYS A O 1
ATOM 745 N N . THR A 1 101 ? -16.780 0.578 -4.135 1.00 91.75 101 THR A N 1
ATOM 746 C CA . THR A 1 101 ? -17.048 -0.789 -3.685 1.00 91.75 101 THR A CA 1
ATOM 747 C C . THR A 1 101 ? -16.248 -1.123 -2.423 1.00 91.75 101 THR A C 1
ATOM 749 O O . THR A 1 101 ? -16.798 -1.681 -1.470 1.00 91.75 101 THR A O 1
ATOM 752 N N . VAL A 1 102 ? -14.975 -0.708 -2.354 1.00 93.94 102 VAL A N 1
ATOM 753 C CA . VAL A 1 102 ? -14.179 -0.808 -1.119 1.00 93.94 102 VAL A CA 1
ATOM 754 C C . VAL A 1 102 ? -14.798 0.023 0.008 1.00 93.94 102 VAL A C 1
ATOM 756 O O . VAL A 1 102 ? -15.012 -0.504 1.098 1.00 93.94 102 VAL A O 1
ATOM 759 N N . HIS A 1 103 ? -15.121 1.296 -0.234 1.00 93.31 103 HIS A N 1
ATOM 760 C CA . HIS A 1 103 ? -15.738 2.174 0.765 1.00 93.31 103 HIS A CA 1
ATOM 761 C C . HIS A 1 103 ? -17.020 1.580 1.362 1.00 93.31 103 HIS A C 1
ATOM 763 O O . HIS A 1 103 ? -17.195 1.608 2.583 1.00 93.31 103 HIS A O 1
ATOM 769 N N . ASP A 1 104 ? -17.897 1.040 0.518 1.00 93.06 104 ASP A N 1
ATOM 770 C CA . ASP A 1 104 ? -19.201 0.498 0.908 1.00 93.06 104 ASP A CA 1
ATOM 771 C C . ASP A 1 104 ? -19.060 -0.827 1.677 1.00 93.06 104 ASP A C 1
ATOM 773 O O . ASP A 1 104 ? -19.882 -1.148 2.537 1.00 93.06 104 ASP A O 1
ATOM 777 N N . SER A 1 105 ? -17.979 -1.568 1.423 1.00 94.81 105 SER A N 1
ATOM 778 C CA . SER A 1 105 ? -17.679 -2.843 2.082 1.00 94.81 105 SER A CA 1
ATOM 779 C C . SER A 1 105 ? -16.988 -2.682 3.442 1.00 94.81 105 SER A C 1
ATOM 781 O O . SER A 1 105 ? -17.087 -3.581 4.289 1.00 94.81 105 SER A O 1
ATOM 783 N N . LEU A 1 106 ? -16.296 -1.558 3.663 1.00 95.19 106 LEU A N 1
ATOM 784 C CA . LEU A 1 106 ? -15.567 -1.268 4.899 1.00 95.19 106 LEU A CA 1
ATOM 785 C C . LEU A 1 106 ? -16.508 -0.905 6.067 1.00 95.19 106 LEU A C 1
ATOM 787 O O . LEU A 1 106 ? -17.492 -0.187 5.868 1.00 95.19 106 LEU A O 1
ATOM 791 N N . PRO A 1 107 ? -16.199 -1.324 7.311 1.00 93.56 107 PRO A N 1
ATOM 792 C CA . PRO A 1 107 ? -17.006 -0.981 8.481 1.00 93.56 107 PRO A CA 1
ATOM 793 C C . PRO A 1 107 ? -17.130 0.535 8.702 1.00 93.56 107 PRO A C 1
ATOM 795 O O . PRO A 1 107 ? -16.141 1.271 8.730 1.00 93.56 107 PRO A O 1
ATOM 798 N N . ALA A 1 108 ? -18.355 1.011 8.940 1.00 91.81 108 ALA A N 1
ATOM 799 C CA . ALA A 1 108 ? -18.654 2.437 9.102 1.00 91.81 108 ALA A CA 1
ATOM 800 C C . ALA A 1 108 ? -18.089 3.070 10.387 1.00 91.81 108 ALA A C 1
ATOM 802 O O . ALA A 1 108 ? -17.982 4.299 10.473 1.00 91.81 108 ALA A O 1
ATOM 803 N N . GLY A 1 109 ? -17.749 2.242 11.380 1.00 91.12 109 GLY A N 1
ATOM 804 C CA . GLY A 1 109 ? -17.239 2.665 12.685 1.00 91.12 109 GLY A CA 1
ATOM 805 C C . GLY A 1 109 ? -15.800 3.180 12.669 1.00 91.12 109 GLY A C 1
ATOM 806 O O . GLY A 1 109 ? -15.380 3.803 13.645 1.00 91.12 109 GLY A O 1
ATOM 807 N N . HIS A 1 110 ? -15.069 2.986 11.564 1.00 92.06 110 HIS A N 1
ATOM 808 C CA . HIS A 1 110 ? -13.626 3.216 11.504 1.00 92.06 110 HIS A CA 1
ATOM 809 C C . HIS A 1 110 ? -13.205 4.138 10.361 1.00 92.06 110 HIS A C 1
ATOM 811 O O . HIS A 1 110 ? -13.876 4.273 9.338 1.00 92.06 110 HIS A O 1
ATOM 817 N N . THR A 1 111 ? -12.043 4.762 10.537 1.00 93.06 111 THR A N 1
ATOM 818 C CA . THR A 1 111 ? -11.348 5.496 9.476 1.00 93.06 111 THR A CA 1
ATOM 819 C C . THR A 1 111 ? -10.201 4.637 8.951 1.00 93.06 111 THR A C 1
ATOM 821 O O . THR A 1 111 ? -9.314 4.262 9.723 1.00 93.06 111 THR A O 1
ATOM 824 N N . ALA A 1 112 ? -10.210 4.366 7.645 1.00 94.00 112 ALA A N 1
ATOM 825 C CA . ALA A 1 112 ? -9.171 3.624 6.937 1.00 94.00 112 ALA A CA 1
ATOM 826 C C . ALA A 1 112 ? -8.517 4.523 5.882 1.00 94.00 112 ALA A C 1
ATOM 828 O O . ALA A 1 112 ? -9.201 5.087 5.016 1.00 94.00 112 ALA A O 1
ATOM 829 N N . LEU A 1 113 ? -7.195 4.670 5.968 1.00 92.94 113 LEU A N 1
ATOM 830 C CA . LEU A 1 113 ? -6.397 5.463 5.040 1.00 92.94 113 LEU A CA 1
ATOM 831 C C . LEU A 1 113 ? -5.537 4.558 4.176 1.00 92.94 113 LEU A C 1
ATOM 833 O O . LEU A 1 113 ? -4.814 3.715 4.696 1.00 92.94 113 LEU A O 1
ATOM 837 N N . LEU A 1 114 ? -5.576 4.796 2.872 1.00 92.88 114 LEU A N 1
ATOM 838 C CA . LEU A 1 114 ? -4.666 4.197 1.916 1.00 92.88 114 LEU A CA 1
ATOM 839 C C . LEU A 1 114 ? -3.529 5.158 1.592 1.00 92.88 114 LEU A C 1
ATOM 841 O O . LEU A 1 114 ? -3.754 6.344 1.338 1.00 92.88 114 LEU A O 1
ATOM 845 N N . PHE A 1 115 ? -2.313 4.624 1.570 1.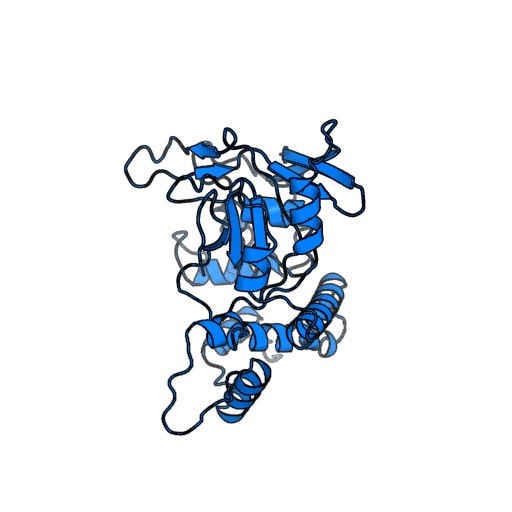00 89.38 115 PHE A N 1
ATOM 846 C CA . PHE A 1 115 ? -1.111 5.351 1.190 1.00 89.38 115 PHE A CA 1
ATOM 847 C C . PHE A 1 115 ? -0.613 4.840 -0.146 1.00 89.38 115 PHE A C 1
ATOM 849 O O . PHE A 1 115 ? -0.120 3.719 -0.230 1.00 89.38 115 PHE A O 1
ATOM 856 N N . ARG A 1 116 ? -0.724 5.667 -1.185 1.00 8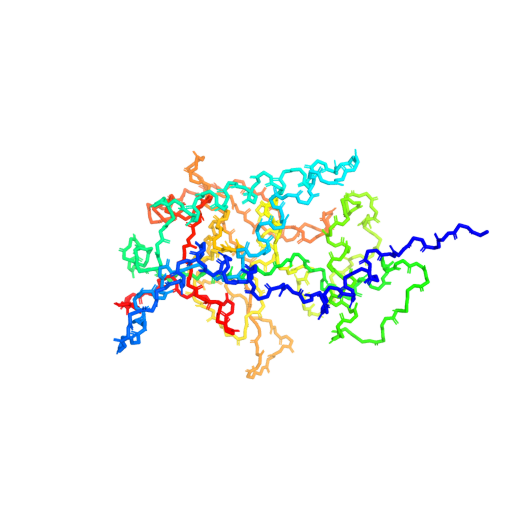8.88 116 ARG A N 1
ATOM 857 C CA . ARG A 1 116 ? -0.057 5.430 -2.463 1.00 88.88 116 ARG A CA 1
ATOM 858 C C . ARG A 1 116 ? 1.431 5.701 -2.281 1.00 88.88 116 ARG A C 1
ATOM 860 O O . ARG A 1 116 ? 1.862 6.849 -2.176 1.00 88.88 116 ARG A O 1
ATOM 867 N N . MET A 1 117 ? 2.194 4.630 -2.165 1.00 85.88 117 MET A N 1
ATOM 868 C CA . MET A 1 117 ? 3.633 4.654 -1.998 1.00 85.88 117 MET A CA 1
ATOM 869 C C . MET A 1 117 ? 4.323 4.626 -3.353 1.00 85.88 117 MET A C 1
ATOM 871 O O . MET A 1 117 ? 3.953 3.860 -4.239 1.00 85.88 117 MET A O 1
ATOM 875 N N . GLY A 1 118 ? 5.339 5.473 -3.483 1.00 83.00 118 GLY A N 1
ATOM 876 C CA . GLY A 1 118 ? 6.275 5.409 -4.594 1.00 83.00 118 GLY A CA 1
ATOM 877 C C . GLY A 1 118 ? 7.276 4.260 -4.435 1.00 83.00 118 GLY A C 1
ATOM 878 O O . GLY A 1 118 ? 7.191 3.486 -3.468 1.00 83.00 118 GLY A O 1
ATOM 879 N N . PRO A 1 119 ? 8.248 4.173 -5.358 1.00 79.81 119 PRO A N 1
ATOM 880 C CA . PRO A 1 119 ? 9.350 3.234 -5.230 1.00 79.81 119 PRO A CA 1
ATOM 881 C C . PRO A 1 119 ? 10.120 3.460 -3.917 1.00 79.81 119 PRO A C 1
ATOM 883 O O . PRO A 1 119 ? 10.062 4.552 -3.337 1.00 79.81 119 PRO A O 1
ATOM 886 N N . PRO A 1 120 ? 10.828 2.430 -3.428 1.00 75.81 120 PRO A N 1
ATOM 887 C CA . PRO A 1 120 ? 11.714 2.552 -2.280 1.00 75.81 120 PRO A CA 1
ATOM 888 C C . PRO A 1 120 ? 12.680 3.728 -2.417 1.00 75.81 120 PRO A C 1
ATOM 890 O O . PRO A 1 120 ? 13.345 3.875 -3.436 1.00 75.81 120 PRO A O 1
ATOM 893 N N . LEU A 1 121 ? 12.787 4.533 -1.365 1.00 71.56 121 LEU A N 1
ATOM 894 C CA . LEU A 1 121 ? 13.766 5.607 -1.280 1.00 71.56 121 LEU A CA 1
ATOM 895 C C . LEU A 1 121 ? 14.331 5.686 0.138 1.00 71.56 121 LEU A C 1
ATOM 897 O O . LEU A 1 121 ? 13.586 5.889 1.101 1.00 71.56 121 LEU A O 1
ATOM 901 N N . ILE A 1 122 ? 15.650 5.559 0.272 1.00 68.62 122 ILE A N 1
ATOM 902 C CA . ILE A 1 122 ? 16.346 5.836 1.533 1.00 68.62 122 ILE A CA 1
ATOM 903 C C . ILE A 1 122 ? 16.403 7.355 1.741 1.00 68.62 122 ILE A C 1
ATOM 905 O O . ILE A 1 122 ? 16.760 8.109 0.842 1.00 68.62 122 ILE A O 1
ATOM 909 N N . VAL A 1 123 ? 16.027 7.807 2.936 1.00 62.28 123 VAL A N 1
ATOM 910 C CA . VAL A 1 123 ? 15.921 9.235 3.302 1.00 62.28 123 VAL A CA 1
ATOM 911 C C . VAL A 1 123 ? 16.716 9.590 4.565 1.00 62.28 123 VAL A C 1
ATOM 913 O O . VAL A 1 123 ? 16.566 10.686 5.103 1.00 62.28 123 VAL A O 1
ATOM 916 N N . SER A 1 124 ? 17.554 8.669 5.054 1.00 59.00 124 SER A N 1
ATOM 917 C CA . SER A 1 124 ? 18.435 8.923 6.198 1.00 59.00 124 SER A CA 1
ATOM 918 C C . SER A 1 124 ? 19.556 9.911 5.834 1.00 59.00 124 SER A C 1
ATOM 920 O O . SER A 1 124 ? 20.133 9.786 4.752 1.00 59.00 124 SER A O 1
ATOM 922 N N . PRO A 1 125 ? 19.946 10.833 6.737 1.00 51.16 125 PRO A N 1
ATOM 923 C CA . PRO A 1 125 ? 21.167 11.624 6.583 1.00 51.16 125 PRO A CA 1
ATOM 924 C C . PRO A 1 125 ? 22.425 10.766 6.366 1.00 51.16 125 PRO A C 1
ATOM 926 O O . PRO A 1 125 ? 23.376 11.207 5.735 1.00 51.16 125 PRO A O 1
ATOM 929 N N . ASP A 1 126 ? 22.444 9.514 6.826 1.00 51.12 126 ASP A N 1
ATOM 930 C CA . ASP A 1 126 ? 23.605 8.632 6.645 1.00 51.12 126 ASP A CA 1
ATOM 931 C C . ASP A 1 126 ? 23.766 8.094 5.213 1.00 51.12 126 ASP A C 1
ATOM 933 O O . ASP A 1 126 ? 24.760 7.432 4.917 1.00 51.12 126 ASP A O 1
ATOM 937 N N . ILE A 1 127 ? 22.859 8.435 4.288 1.00 52.19 127 ILE A N 1
ATOM 938 C CA . ILE A 1 127 ? 22.946 8.047 2.873 1.00 52.19 127 ILE A CA 1
ATOM 939 C C . ILE A 1 127 ? 24.256 8.506 2.211 1.00 52.19 127 ILE A C 1
ATOM 941 O O . ILE A 1 127 ? 24.789 7.829 1.342 1.00 52.19 127 ILE A O 1
ATOM 945 N N . VAL A 1 128 ? 24.848 9.615 2.671 1.00 50.00 128 VAL A N 1
ATOM 946 C CA . VAL A 1 128 ? 26.126 10.143 2.151 1.00 50.00 128 VAL A CA 1
ATOM 947 C C . VAL A 1 128 ? 27.309 9.207 2.430 1.00 50.00 128 VAL A C 1
ATOM 949 O O . VAL A 1 128 ? 28.322 9.259 1.724 1.00 50.00 128 VAL A O 1
ATOM 952 N N . ARG A 1 129 ? 27.197 8.335 3.441 1.00 50.59 129 ARG A N 1
ATOM 953 C CA . ARG A 1 129 ? 28.240 7.356 3.787 1.00 50.59 129 ARG A CA 1
ATOM 954 C C . ARG A 1 129 ? 28.299 6.181 2.812 1.00 50.59 129 ARG A C 1
ATOM 956 O O . ARG A 1 129 ? 29.308 5.491 2.789 1.00 50.59 129 ARG A O 1
ATOM 963 N N . VAL A 1 130 ? 27.246 5.982 2.021 1.00 47.06 130 VAL A N 1
ATOM 964 C CA . VAL A 1 130 ? 27.063 4.807 1.153 1.00 47.06 130 VAL A CA 1
ATOM 965 C C . VAL A 1 130 ? 26.993 5.176 -0.331 1.00 47.06 130 VAL A C 1
ATOM 967 O O . VAL A 1 130 ? 26.933 4.298 -1.181 1.00 47.06 130 VAL A O 1
ATOM 970 N N . ILE A 1 131 ? 27.049 6.472 -0.661 1.00 51.16 131 ILE A N 1
ATOM 971 C CA . ILE A 1 131 ? 27.245 6.935 -2.039 1.00 51.16 131 ILE A CA 1
ATOM 972 C C . ILE A 1 131 ? 28.625 6.444 -2.530 1.00 51.16 131 ILE A C 1
ATOM 974 O O . ILE A 1 131 ? 29.624 6.770 -1.874 1.00 51.16 131 ILE A O 1
ATOM 978 N N . PRO A 1 132 ? 28.703 5.722 -3.670 1.00 49.22 132 PRO A N 1
ATOM 979 C CA . PRO A 1 132 ? 29.961 5.224 -4.227 1.00 49.22 132 PRO A CA 1
ATOM 980 C C . PRO A 1 132 ? 31.029 6.311 -4.400 1.00 49.22 132 PRO A C 1
ATOM 982 O O . PRO A 1 132 ? 30.726 7.466 -4.720 1.00 49.22 132 PRO A O 1
ATOM 985 N N . GLU A 1 133 ? 32.300 5.938 -4.224 1.00 45.34 133 GLU A N 1
ATOM 986 C CA . GLU A 1 133 ? 33.427 6.836 -4.490 1.00 45.34 133 GLU A CA 1
ATOM 987 C C . GLU A 1 133 ? 33.405 7.311 -5.956 1.00 45.34 133 GLU A C 1
ATOM 989 O O . GLU A 1 133 ? 33.265 6.514 -6.880 1.00 45.34 133 GLU A O 1
ATOM 994 N N . GLY A 1 134 ? 33.517 8.627 -6.171 1.00 49.84 134 GLY A N 1
ATOM 995 C CA . GLY A 1 134 ? 33.461 9.252 -7.502 1.00 49.84 134 GLY A CA 1
ATOM 996 C C . GLY A 1 134 ? 32.120 9.902 -7.865 1.00 49.84 134 GLY A C 1
ATOM 997 O O . GLY A 1 134 ? 32.058 10.654 -8.835 1.00 49.84 134 GLY A O 1
ATOM 998 N N . VAL A 1 135 ? 31.067 9.692 -7.071 1.00 51.16 135 VAL A N 1
ATOM 999 C CA . VAL A 1 135 ? 29.804 10.435 -7.190 1.00 51.16 135 VAL A CA 1
ATOM 1000 C C . VAL A 1 135 ? 29.851 11.670 -6.283 1.00 51.16 135 VAL A C 1
ATOM 1002 O O . VAL A 1 135 ? 30.229 11.576 -5.113 1.00 51.16 135 VAL A O 1
ATOM 1005 N N . GLU A 1 136 ? 29.487 12.843 -6.813 1.00 51.12 136 GLU A N 1
ATOM 1006 C CA . GLU A 1 136 ? 29.493 14.096 -6.048 1.00 51.12 136 GLU A CA 1
ATOM 1007 C C . GLU A 1 136 ? 28.545 13.993 -4.845 1.00 51.12 136 GLU A C 1
ATOM 1009 O O . GLU A 1 136 ? 27.331 13.826 -4.991 1.00 51.12 136 GLU A O 1
ATOM 1014 N N . LYS A 1 137 ? 29.120 14.072 -3.639 1.00 53.69 137 LYS A N 1
ATOM 1015 C CA . LYS A 1 137 ? 28.367 14.006 -2.388 1.00 53.69 137 LYS A CA 1
ATOM 1016 C C . LYS A 1 137 ? 27.625 15.333 -2.182 1.00 53.69 137 LYS A C 1
ATOM 1018 O O . LYS A 1 137 ? 28.267 16.384 -2.160 1.00 53.69 137 LYS A O 1
ATOM 1023 N N . PRO A 1 138 ? 26.297 15.312 -2.016 1.00 48.12 138 PRO A N 1
ATOM 1024 C CA . PRO A 1 138 ? 25.511 16.528 -1.883 1.00 48.12 138 PRO A CA 1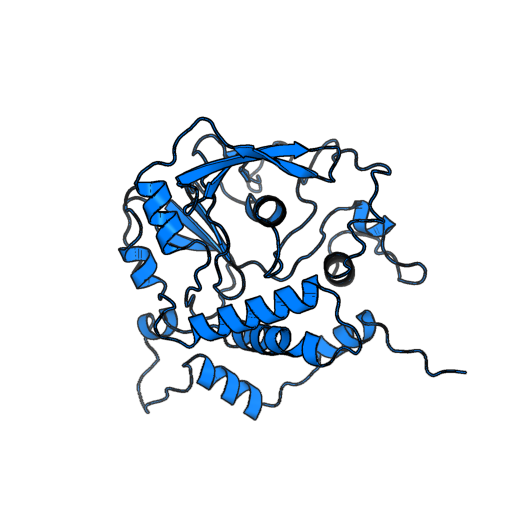
ATOM 1025 C C . PRO A 1 138 ? 25.794 17.236 -0.552 1.00 48.12 138 PRO A C 1
ATOM 1027 O O . PRO A 1 138 ? 26.040 16.611 0.478 1.00 48.12 138 PRO A O 1
ATOM 1030 N N . SER A 1 139 ? 25.746 18.569 -0.574 1.00 43.28 139 SER A N 1
ATOM 1031 C CA . SER A 1 139 ? 25.997 19.422 0.595 1.00 43.28 139 SER A CA 1
ATOM 1032 C C . SER A 1 139 ? 24.753 19.667 1.467 1.00 43.28 139 SER A C 1
ATOM 1034 O O . SER A 1 139 ? 24.885 20.222 2.560 1.00 43.28 139 SER A O 1
ATOM 1036 N N . SER A 1 140 ? 23.547 19.263 1.027 1.00 43.09 140 SER A N 1
ATOM 1037 C CA . SER A 1 140 ? 22.299 19.390 1.802 1.00 43.09 140 SER A CA 1
ATOM 1038 C C . SER A 1 140 ? 21.179 18.423 1.370 1.00 43.09 140 SER A C 1
ATOM 1040 O O . SER A 1 140 ? 20.852 18.393 0.184 1.00 43.09 140 SER A O 1
ATOM 1042 N N . TYR A 1 141 ? 20.503 17.819 2.363 1.00 49.09 141 TYR A N 1
ATOM 1043 C CA . TYR A 1 141 ? 19.459 16.771 2.284 1.00 49.09 141 TYR A CA 1
ATOM 1044 C C . TYR A 1 141 ? 18.080 17.185 1.730 1.00 49.09 141 TYR A C 1
ATOM 1046 O O . TYR A 1 141 ? 17.060 17.003 2.404 1.00 49.09 141 TYR A O 1
ATOM 1054 N N . ARG A 1 142 ? 18.023 17.800 0.541 1.00 47.53 142 ARG A N 1
ATOM 1055 C CA . ARG A 1 142 ? 16.775 18.202 -0.154 1.00 47.53 142 ARG A CA 1
ATOM 1056 C C . ARG A 1 142 ? 16.838 18.164 -1.691 1.00 47.53 142 ARG A C 1
ATOM 1058 O O . ARG A 1 142 ? 15.938 18.705 -2.334 1.00 47.53 142 ARG A O 1
ATOM 1065 N N . SER A 1 143 ? 17.885 17.611 -2.295 1.00 51.56 143 SER A N 1
ATOM 1066 C CA . SER A 1 143 ? 18.125 17.727 -3.742 1.00 51.56 143 SER A CA 1
ATOM 1067 C C . SER A 1 143 ? 17.603 16.526 -4.543 1.00 51.56 143 SER A C 1
ATOM 1069 O O . SER A 1 143 ? 17.456 15.416 -4.029 1.00 51.56 143 SER A O 1
ATOM 1071 N N . SER A 1 144 ? 17.350 16.730 -5.840 1.00 47.88 144 SER A N 1
ATOM 1072 C CA . SER A 1 144 ? 16.997 15.658 -6.785 1.00 47.88 144 SER A CA 1
ATOM 1073 C C . SER A 1 144 ? 18.085 14.584 -6.891 1.00 47.88 144 SER A C 1
ATOM 1075 O O . SER A 1 144 ? 17.770 13.417 -7.103 1.00 47.88 144 SER A O 1
ATOM 1077 N N . THR A 1 145 ? 19.348 14.956 -6.678 1.00 49.69 145 THR A N 1
ATOM 1078 C CA . THR A 1 145 ? 20.500 14.044 -6.644 1.00 49.69 145 THR A CA 1
ATOM 1079 C C . THR A 1 145 ? 20.444 13.070 -5.457 1.00 49.69 145 THR A C 1
ATOM 1081 O O . THR A 1 145 ? 20.897 11.939 -5.565 1.00 49.69 145 THR A O 1
ATOM 1084 N N . GLU A 1 146 ? 19.835 13.441 -4.331 1.00 54.94 146 GLU A N 1
ATOM 1085 C CA . GLU A 1 146 ? 19.701 12.541 -3.169 1.00 54.94 146 GLU A CA 1
ATOM 1086 C C . GLU A 1 146 ? 18.524 11.584 -3.310 1.00 54.94 146 GLU A C 1
ATOM 1088 O O . GLU A 1 146 ? 18.630 10.417 -2.942 1.00 54.94 146 GLU A O 1
ATOM 1093 N N . SER A 1 147 ? 17.423 12.066 -3.897 1.00 53.91 147 SER A N 1
ATOM 1094 C CA . SER A 1 147 ? 16.311 11.195 -4.299 1.00 53.91 147 SER A CA 1
ATOM 1095 C C . SER A 1 147 ? 16.784 10.151 -5.314 1.00 53.91 147 SER A C 1
ATOM 1097 O O . SER A 1 147 ? 16.371 9.000 -5.265 1.00 53.91 147 SER A O 1
ATOM 1099 N N . TRP A 1 148 ? 17.708 10.547 -6.191 1.00 55.91 148 TRP A N 1
ATOM 1100 C CA . TRP A 1 148 ? 18.389 9.656 -7.118 1.00 55.91 148 TRP A CA 1
ATOM 1101 C C . TRP A 1 148 ? 19.231 8.601 -6.376 1.00 55.91 148 TRP A C 1
ATOM 1103 O O . TRP A 1 148 ? 18.938 7.415 -6.490 1.00 55.91 148 TRP A O 1
ATOM 1113 N N . ALA A 1 149 ? 20.218 9.001 -5.565 1.00 55.16 149 ALA A N 1
ATOM 1114 C CA . ALA A 1 149 ? 21.113 8.056 -4.886 1.00 55.16 149 ALA A CA 1
ATOM 1115 C C . ALA A 1 149 ? 20.360 7.079 -3.966 1.00 55.16 149 ALA A C 1
ATOM 1117 O O . ALA A 1 149 ? 20.644 5.883 -3.956 1.00 55.16 149 ALA A O 1
ATOM 1118 N N . GLY A 1 150 ? 19.364 7.568 -3.224 1.00 55.97 150 GLY A N 1
ATOM 1119 C CA . GLY A 1 150 ? 18.607 6.733 -2.298 1.00 55.97 150 GLY A CA 1
ATOM 1120 C C . GLY A 1 150 ? 17.674 5.722 -2.943 1.00 55.97 150 GLY A C 1
ATOM 1121 O O . GLY A 1 150 ? 17.282 4.777 -2.261 1.00 55.97 150 GLY A O 1
ATOM 1122 N N . GLN A 1 151 ? 17.306 5.914 -4.211 1.00 58.34 151 GLN A N 1
ATOM 1123 C CA . GLN A 1 151 ? 16.515 4.943 -4.957 1.00 58.34 151 GLN A CA 1
ATOM 1124 C C . GLN A 1 151 ? 17.388 3.753 -5.378 1.00 58.34 151 GLN A C 1
ATOM 1126 O O . GLN A 1 151 ? 17.030 2.614 -5.105 1.00 58.34 151 GLN A O 1
ATOM 1131 N N . PHE A 1 152 ? 18.577 4.007 -5.936 1.00 58.34 152 PHE A N 1
ATOM 1132 C CA . PHE A 1 152 ? 19.505 2.941 -6.345 1.00 58.34 152 PHE A CA 1
ATOM 1133 C C . PHE A 1 152 ? 20.036 2.135 -5.162 1.00 58.34 152 PHE A C 1
ATOM 1135 O O . PHE A 1 152 ? 20.088 0.911 -5.222 1.00 58.34 152 PHE A O 1
ATOM 1142 N N . LEU A 1 153 ? 20.344 2.808 -4.052 1.00 56.94 153 LEU A N 1
ATOM 1143 C CA . LEU A 1 153 ? 20.752 2.131 -2.821 1.00 56.94 153 LEU A CA 1
ATOM 1144 C C . LEU A 1 153 ? 19.645 1.240 -2.249 1.00 56.94 153 LEU A C 1
ATOM 1146 O O . LEU A 1 153 ? 19.946 0.253 -1.594 1.00 56.94 153 LEU A O 1
ATOM 1150 N N . ALA A 1 154 ? 18.372 1.576 -2.479 1.00 56.38 154 ALA A N 1
ATOM 1151 C CA . ALA A 1 154 ? 17.249 0.748 -2.053 1.00 56.38 154 ALA A CA 1
ATOM 1152 C C . ALA A 1 154 ? 17.000 -0.467 -2.970 1.00 56.38 154 ALA A C 1
ATOM 1154 O O . ALA A 1 154 ? 16.328 -1.405 -2.545 1.00 56.38 154 ALA A O 1
ATOM 1155 N N . GLU A 1 155 ? 17.506 -0.434 -4.208 1.00 53.19 155 GLU A N 1
ATOM 1156 C CA . GLU A 1 155 ? 17.408 -1.508 -5.208 1.00 53.19 155 GLU A CA 1
ATOM 1157 C C . GLU A 1 155 ? 18.586 -2.499 -5.132 1.00 53.19 155 GLU A C 1
ATOM 1159 O O . GLU A 1 155 ? 18.450 -3.653 -5.549 1.00 53.19 155 GLU A O 1
ATOM 1164 N N . GLU A 1 156 ? 19.734 -2.089 -4.582 1.00 48.62 156 GLU A N 1
ATOM 1165 C CA . GLU A 1 156 ? 20.864 -2.985 -4.334 1.00 48.62 156 GLU A CA 1
ATOM 1166 C C . GLU A 1 156 ? 20.526 -3.980 -3.214 1.00 48.62 156 GLU A C 1
ATOM 1168 O O . GLU A 1 156 ? 20.460 -3.655 -2.028 1.00 48.62 156 GLU A O 1
ATOM 1173 N N . SER A 1 157 ? 20.379 -5.249 -3.594 1.00 43.78 157 SER A N 1
ATOM 1174 C CA . SER A 1 157 ? 20.250 -6.411 -2.703 1.00 43.78 157 SER A CA 1
ATOM 1175 C C . SER A 1 157 ? 21.431 -6.602 -1.727 1.00 43.78 157 SER A C 1
ATOM 1177 O O . SER A 1 157 ? 21.459 -7.580 -0.987 1.00 43.78 157 SER A O 1
ATOM 1179 N N . GLU A 1 158 ? 22.413 -5.696 -1.714 1.00 40.66 158 GLU A N 1
ATOM 1180 C CA . GLU A 1 158 ? 23.586 -5.708 -0.830 1.00 40.66 158 GLU A CA 1
ATOM 1181 C C . GLU A 1 158 ? 23.374 -4.972 0.505 1.00 40.66 158 GLU A C 1
ATOM 1183 O O . GLU A 1 158 ? 24.240 -5.018 1.385 1.00 40.66 158 GLU A O 1
ATOM 1188 N N . LEU A 1 159 ? 22.202 -4.360 0.718 1.00 45.91 159 LEU A N 1
ATOM 1189 C CA . LEU A 1 159 ? 21.835 -3.773 2.014 1.00 45.91 159 LEU A CA 1
ATOM 1190 C C . LEU A 1 159 ? 21.864 -4.795 3.168 1.00 45.91 159 LEU A C 1
ATOM 1192 O O . LEU A 1 159 ? 22.103 -4.396 4.306 1.00 45.91 159 LEU A O 1
ATOM 1196 N N . ASP A 1 160 ? 21.687 -6.090 2.881 1.00 42.09 160 ASP A N 1
ATOM 1197 C CA . ASP A 1 160 ? 21.774 -7.162 3.885 1.00 42.09 160 ASP A CA 1
ATOM 1198 C C . ASP A 1 160 ? 23.220 -7.455 4.342 1.00 42.09 160 ASP A C 1
ATOM 1200 O O . ASP A 1 160 ? 23.401 -8.076 5.386 1.00 42.09 160 ASP A O 1
ATOM 1204 N N . ASN A 1 161 ? 24.256 -6.987 3.624 1.00 39.06 161 ASN A N 1
ATOM 1205 C CA . ASN A 1 161 ? 25.655 -7.354 3.907 1.00 39.06 161 ASN A CA 1
ATOM 1206 C C . ASN A 1 161 ? 26.626 -6.174 4.116 1.00 39.06 161 ASN A C 1
ATOM 1208 O O . ASN A 1 161 ? 27.703 -6.381 4.674 1.00 39.06 161 ASN A O 1
ATOM 1212 N N . GLY A 1 162 ? 26.285 -4.947 3.702 1.00 37.19 162 GLY A N 1
ATOM 1213 C CA . GLY A 1 162 ? 27.198 -3.791 3.777 1.00 37.19 162 GLY A CA 1
ATOM 1214 C C . GLY A 1 162 ? 26.824 -2.704 4.790 1.00 37.19 162 GLY A C 1
ATOM 1215 O O . GLY A 1 162 ? 27.692 -1.952 5.231 1.00 37.19 162 GLY A O 1
ATOM 1216 N N . LEU A 1 163 ? 25.555 -2.628 5.205 1.00 43.06 163 LEU A N 1
ATOM 1217 C CA . LEU A 1 163 ? 25.071 -1.643 6.185 1.00 43.06 163 LEU A CA 1
ATOM 1218 C C . LEU A 1 163 ? 25.128 -2.150 7.627 1.00 43.06 163 LEU A C 1
ATOM 1220 O O . LEU A 1 163 ? 24.299 -1.771 8.460 1.00 43.06 163 LEU A O 1
ATOM 1224 N N . GLY A 1 164 ? 26.117 -2.997 7.928 1.00 34.09 164 GLY A N 1
ATOM 1225 C CA . GLY A 1 164 ? 26.437 -3.362 9.301 1.00 34.09 164 GLY A CA 1
ATOM 1226 C C . GLY A 1 164 ? 26.539 -2.116 10.201 1.00 34.09 164 GLY A C 1
ATOM 1227 O O . GLY A 1 164 ? 26.793 -1.017 9.700 1.00 34.09 164 GLY A O 1
ATOM 1228 N N . PRO A 1 165 ? 26.328 -2.274 11.519 1.00 37.12 165 PRO A N 1
ATOM 1229 C CA . PRO A 1 165 ? 25.968 -1.238 12.497 1.00 37.12 165 PRO A CA 1
ATOM 1230 C C . PRO A 1 165 ? 27.112 -0.260 12.820 1.00 37.12 165 PRO A C 1
ATOM 1232 O O . PRO A 1 165 ? 27.438 0.003 13.978 1.00 37.12 165 PRO A O 1
ATOM 1235 N N . HIS A 1 166 ? 27.749 0.315 11.808 1.00 36.97 166 HIS A N 1
ATOM 1236 C CA . HIS A 1 166 ? 28.762 1.337 11.975 1.00 36.97 166 HIS A CA 1
ATOM 1237 C C . HIS A 1 166 ? 28.082 2.700 12.079 1.00 36.97 166 HIS A C 1
ATOM 1239 O O . HIS A 1 166 ? 28.001 3.502 11.150 1.00 36.97 166 HIS A O 1
ATOM 1245 N N . ASP A 1 167 ? 27.615 2.916 13.307 1.00 39.31 167 ASP A N 1
ATOM 1246 C CA . ASP A 1 167 ? 27.280 4.208 13.890 1.00 39.31 167 ASP A CA 1
ATOM 1247 C C . ASP A 1 167 ? 25.942 4.799 13.426 1.00 39.31 167 ASP A C 1
ATOM 1249 O O . ASP A 1 167 ? 25.838 5.940 12.975 1.00 39.31 167 ASP A O 1
ATOM 1253 N N . GLN A 1 168 ? 24.910 3.969 13.581 1.00 41.59 168 GLN A N 1
ATOM 1254 C CA . GLN A 1 168 ? 23.489 4.268 13.423 1.00 41.59 168 GLN A CA 1
ATOM 1255 C C . GLN A 1 168 ? 22.874 4.657 14.781 1.00 41.59 168 GLN A C 1
ATOM 1257 O O . GLN A 1 168 ? 21.886 4.087 15.236 1.00 41.59 168 GLN A O 1
ATOM 1262 N N . THR A 1 169 ? 23.481 5.620 15.483 1.00 37.31 169 THR A N 1
ATOM 1263 C CA . THR A 1 169 ? 22.816 6.217 16.651 1.00 37.31 169 THR A CA 1
ATOM 1264 C C . THR A 1 169 ? 21.603 7.003 16.140 1.00 37.31 169 THR A C 1
ATOM 1266 O O . THR A 1 169 ? 21.802 7.860 15.273 1.00 37.31 169 THR A O 1
ATOM 1269 N N . PRO A 1 170 ? 20.367 6.778 16.647 1.00 37.72 170 PRO A N 1
ATOM 1270 C CA . PRO A 1 170 ? 19.217 7.611 16.298 1.00 37.72 170 PRO A CA 1
ATOM 1271 C C . PRO A 1 170 ? 19.622 9.072 16.406 1.00 37.72 170 PRO A C 1
ATOM 1273 O O . PRO A 1 170 ? 20.257 9.423 17.412 1.00 37.72 170 PRO A O 1
ATOM 1276 N N . PRO A 1 171 ? 19.297 9.942 15.427 1.00 39.50 171 PRO A N 1
ATOM 1277 C CA . PRO A 1 171 ? 19.504 11.362 15.621 1.00 39.50 171 PRO A CA 1
ATOM 1278 C C . PRO A 1 171 ? 18.902 11.710 16.981 1.00 39.50 171 PRO A C 1
ATOM 1280 O O . PRO A 1 171 ? 17.713 11.492 17.218 1.00 39.50 171 PRO A O 1
ATOM 1283 N N . LYS A 1 172 ? 19.731 12.214 17.909 1.00 38.94 172 LYS A N 1
ATOM 1284 C CA . LYS A 1 172 ? 19.315 12.491 19.299 1.00 38.94 172 LYS A CA 1
ATOM 1285 C C . LYS A 1 172 ? 18.097 13.431 19.361 1.00 38.94 172 LYS A C 1
ATOM 1287 O O . LYS A 1 172 ? 17.474 13.558 20.414 1.00 38.94 172 LYS A O 1
ATOM 1292 N N . ARG A 1 173 ? 17.755 14.080 18.235 1.00 37.69 173 ARG A N 1
ATOM 1293 C CA . ARG A 1 173 ? 16.483 14.745 17.929 1.00 37.69 173 ARG A CA 1
ATOM 1294 C C . ARG A 1 173 ? 16.169 14.649 16.423 1.00 37.69 173 ARG A C 1
ATOM 1296 O O . ARG A 1 173 ? 16.985 15.089 15.621 1.00 37.69 173 ARG A O 1
ATOM 1303 N N . GLY A 1 174 ? 14.954 14.223 16.065 1.00 46.22 174 GLY A N 1
ATOM 1304 C CA . GLY A 1 174 ? 14.366 14.416 14.726 1.00 46.22 174 GLY A CA 1
ATOM 1305 C C . GLY A 1 174 ? 14.431 13.215 13.764 1.00 46.22 174 GLY A C 1
ATOM 1306 O O . GLY A 1 174 ? 15.367 12.434 13.800 1.00 46.22 174 GLY A O 1
ATOM 1307 N N . TYR A 1 175 ? 13.391 13.116 12.923 1.00 48.91 175 TYR A N 1
ATOM 1308 C CA . TYR A 1 175 ? 13.150 12.195 11.792 1.00 48.91 175 TYR A CA 1
ATOM 1309 C C . TYR A 1 175 ? 13.461 10.687 12.003 1.00 48.91 175 TYR A C 1
ATOM 1311 O O . TYR A 1 175 ? 14.498 10.207 11.558 1.00 48.91 175 TYR A O 1
ATOM 1319 N N . PRO A 1 176 ? 12.534 9.897 12.588 1.00 54.19 176 PRO A N 1
ATOM 1320 C CA . PRO A 1 176 ? 12.706 8.455 12.850 1.00 54.19 176 PRO A CA 1
ATOM 1321 C C . PRO A 1 176 ? 12.474 7.569 11.605 1.00 54.19 176 PRO A C 1
ATOM 1323 O O . PRO A 1 176 ? 12.001 6.437 11.704 1.00 54.19 176 PRO A O 1
ATOM 1326 N N . ARG A 1 177 ? 12.685 8.107 10.398 1.00 61.69 177 ARG A N 1
ATOM 1327 C CA . ARG A 1 177 ? 12.331 7.429 9.145 1.00 61.69 177 ARG A CA 1
ATOM 1328 C C . ARG A 1 177 ? 13.557 7.335 8.254 1.00 61.69 177 ARG A C 1
ATOM 1330 O O . ARG A 1 177 ? 14.000 8.333 7.702 1.00 61.69 177 ARG A O 1
ATOM 1337 N N . THR A 1 178 ? 14.087 6.129 8.105 1.00 62.91 178 THR A N 1
ATOM 1338 C CA . THR A 1 178 ? 15.258 5.840 7.265 1.00 62.91 178 THR A CA 1
ATOM 1339 C C . THR A 1 178 ? 14.885 5.536 5.820 1.00 62.91 178 THR A C 1
ATOM 1341 O O . THR A 1 178 ? 15.705 5.725 4.923 1.00 62.91 178 THR A O 1
ATOM 1344 N N . ARG A 1 179 ? 13.627 5.150 5.576 1.00 72.62 179 ARG A N 1
ATOM 1345 C CA . ARG A 1 179 ? 13.108 4.763 4.265 1.00 72.62 179 ARG A CA 1
ATOM 1346 C C . ARG A 1 179 ? 11.674 5.248 4.041 1.00 72.62 179 ARG A C 1
ATOM 1348 O O . ARG A 1 179 ? 10.856 5.304 4.963 1.00 72.62 179 ARG A O 1
ATOM 1355 N N . ILE A 1 180 ? 11.371 5.611 2.800 1.00 75.50 180 ILE A N 1
ATOM 1356 C CA . ILE A 1 180 ? 10.019 5.856 2.298 1.00 75.50 180 ILE A CA 1
ATOM 1357 C C . ILE A 1 180 ? 9.734 4.937 1.105 1.00 75.50 180 ILE A C 1
ATOM 1359 O O . ILE A 1 180 ? 10.652 4.365 0.523 1.00 75.50 180 ILE A O 1
ATOM 1363 N N . GLY A 1 181 ? 8.463 4.813 0.725 1.00 81.62 181 GLY A N 1
ATOM 1364 C CA . GLY A 1 181 ? 8.067 3.960 -0.396 1.00 81.62 181 GLY A CA 1
ATOM 1365 C C . GLY A 1 181 ? 8.080 2.468 -0.054 1.00 81.62 181 GLY A C 1
ATOM 1366 O O . GLY A 1 181 ? 8.321 2.085 1.094 1.00 81.62 181 GLY A O 1
ATOM 1367 N N . MET A 1 182 ? 7.799 1.630 -1.050 1.00 87.69 182 MET A N 1
ATOM 1368 C CA . MET A 1 182 ? 7.819 0.168 -0.909 1.00 87.69 182 MET A CA 1
ATOM 1369 C C . MET A 1 182 ? 8.143 -0.526 -2.236 1.00 87.69 182 MET A C 1
ATOM 1371 O O . MET A 1 182 ? 7.789 -0.043 -3.307 1.00 87.69 182 MET A O 1
ATOM 1375 N N . SER A 1 183 ? 8.796 -1.679 -2.167 1.00 88.19 183 SER A N 1
ATOM 1376 C CA . SER A 1 183 ? 8.912 -2.654 -3.251 1.00 88.19 183 SER A CA 1
ATOM 1377 C C . SER A 1 183 ? 7.645 -3.516 -3.300 1.00 88.19 183 SER A C 1
ATOM 1379 O O . SER A 1 183 ? 6.915 -3.594 -2.308 1.00 88.19 183 SER A O 1
ATOM 1381 N N . LEU A 1 184 ? 7.370 -4.186 -4.427 1.00 90.69 184 LEU A N 1
ATOM 1382 C CA . LEU A 1 184 ? 6.291 -5.185 -4.461 1.00 90.69 184 LEU A CA 1
ATOM 1383 C C . LEU A 1 184 ? 6.635 -6.478 -3.698 1.00 90.69 184 LEU A C 1
ATOM 1385 O O . LEU A 1 184 ? 5.799 -7.366 -3.598 1.00 90.69 184 LEU A O 1
ATOM 1389 N N . VAL A 1 185 ? 7.851 -6.612 -3.165 1.00 89.88 185 VAL A N 1
ATOM 1390 C CA . VAL A 1 185 ? 8.283 -7.805 -2.409 1.00 89.88 185 VAL A CA 1
ATOM 1391 C C . VAL A 1 185 ? 8.784 -7.491 -1.005 1.00 89.88 185 VAL A C 1
ATOM 1393 O O . VAL A 1 185 ? 9.363 -8.356 -0.352 1.00 89.88 185 VAL A O 1
ATOM 1396 N N . ASP A 1 186 ? 8.566 -6.267 -0.522 1.00 88.12 186 ASP A N 1
ATOM 1397 C CA . ASP A 1 186 ? 8.929 -5.925 0.850 1.00 88.12 186 ASP A CA 1
ATOM 1398 C C . ASP A 1 186 ? 8.136 -6.741 1.876 1.00 88.12 186 ASP A C 1
ATOM 1400 O O . ASP A 1 186 ? 6.922 -6.944 1.757 1.00 88.12 186 ASP A O 1
ATOM 1404 N N . GLY A 1 187 ? 8.829 -7.113 2.950 1.00 90.56 187 GLY A N 1
ATOM 1405 C CA . GLY A 1 187 ? 8.212 -7.621 4.167 1.00 90.56 187 GLY A CA 1
ATOM 1406 C C . GLY A 1 187 ? 7.381 -6.558 4.905 1.00 90.56 187 GLY A C 1
ATOM 1407 O O . GLY A 1 187 ? 7.534 -5.349 4.681 1.00 90.56 187 GLY A O 1
ATOM 1408 N N . PRO A 1 188 ? 6.481 -6.986 5.806 1.00 92.38 188 PRO A N 1
ATOM 1409 C CA . PRO A 1 188 ? 5.600 -6.083 6.546 1.00 92.38 188 PRO A CA 1
ATOM 1410 C C . PRO A 1 188 ? 6.349 -5.121 7.478 1.00 92.38 188 PRO A C 1
ATOM 1412 O O . PRO A 1 188 ? 5.878 -4.011 7.710 1.00 92.38 188 PRO A O 1
ATOM 1415 N N . ASP A 1 189 ? 7.519 -5.501 7.981 1.00 85.00 189 ASP A N 1
ATOM 1416 C CA . ASP A 1 189 ? 8.445 -4.671 8.755 1.00 85.00 189 ASP A CA 1
ATOM 1417 C C . ASP A 1 189 ? 8.909 -3.431 7.980 1.00 85.00 189 ASP A C 1
ATOM 1419 O O . ASP A 1 189 ? 8.756 -2.292 8.439 1.00 85.00 189 ASP A O 1
ATOM 1423 N N . ARG A 1 190 ? 9.406 -3.651 6.762 1.00 84.44 190 ARG A N 1
ATOM 1424 C CA . ARG A 1 190 ? 9.869 -2.619 5.838 1.00 84.44 190 ARG A CA 1
ATOM 1425 C C . ARG A 1 190 ? 8.718 -1.708 5.418 1.00 84.44 190 ARG A C 1
ATOM 1427 O O . ARG A 1 190 ? 8.847 -0.482 5.472 1.00 84.44 190 ARG A O 1
ATOM 1434 N N . VAL A 1 191 ? 7.571 -2.297 5.073 1.00 89.06 191 VAL A N 1
ATOM 1435 C CA . VAL A 1 191 ? 6.373 -1.536 4.694 1.00 89.06 191 VAL A CA 1
ATOM 1436 C C . VAL A 1 191 ? 5.838 -0.710 5.867 1.00 89.06 191 VAL A C 1
ATOM 1438 O O . VAL A 1 191 ? 5.507 0.460 5.676 1.00 89.06 191 VAL A O 1
ATOM 1441 N N . TRP A 1 192 ? 5.793 -1.256 7.086 1.00 88.31 192 TRP A N 1
ATOM 1442 C CA . TRP A 1 192 ? 5.388 -0.520 8.289 1.00 88.31 192 TRP A CA 1
ATOM 1443 C C . TRP A 1 192 ? 6.313 0.656 8.587 1.00 88.31 192 TRP A C 1
ATOM 1445 O O . TRP A 1 192 ? 5.828 1.763 8.832 1.00 88.31 192 TRP A O 1
ATOM 1455 N N . SER A 1 193 ? 7.632 0.441 8.529 1.00 79.81 193 SER A N 1
ATOM 1456 C CA . SER A 1 193 ? 8.624 1.499 8.752 1.00 79.81 193 SER A CA 1
ATOM 1457 C C . SER A 1 193 ? 8.402 2.678 7.795 1.00 79.81 193 SER A C 1
ATOM 1459 O O . SER A 1 193 ? 8.385 3.841 8.215 1.00 79.81 193 SER A O 1
ATOM 1461 N N . SER A 1 194 ? 8.082 2.377 6.532 1.00 80.69 194 SER A N 1
ATOM 1462 C CA . SER A 1 194 ? 7.661 3.370 5.546 1.00 80.69 194 SER A CA 1
ATOM 1463 C C . SER A 1 194 ? 6.279 3.975 5.839 1.00 80.69 194 SER A C 1
ATOM 1465 O O . SER A 1 194 ? 6.097 5.175 5.653 1.00 80.69 194 SER A O 1
ATOM 1467 N N . ALA A 1 195 ? 5.287 3.200 6.270 1.00 84.12 195 ALA A N 1
ATOM 1468 C CA . ALA A 1 195 ? 3.887 3.629 6.315 1.00 84.12 195 ALA A CA 1
ATOM 1469 C C . ALA A 1 195 ? 3.457 4.349 7.601 1.00 84.12 195 ALA A C 1
ATOM 1471 O O . ALA A 1 195 ? 2.576 5.208 7.546 1.00 84.12 195 ALA A O 1
ATOM 1472 N N . ARG A 1 196 ? 4.067 4.040 8.753 1.00 79.75 196 ARG A N 1
ATOM 1473 C CA . ARG A 1 196 ? 3.690 4.603 10.071 1.00 79.75 196 ARG A CA 1
ATOM 1474 C C . ARG A 1 196 ? 3.820 6.133 10.145 1.00 79.75 196 ARG A C 1
ATOM 1476 O O . ARG A 1 196 ? 3.125 6.794 10.922 1.00 79.75 196 ARG A O 1
ATOM 1483 N N . GLY A 1 197 ? 4.622 6.694 9.240 1.00 67.88 197 GLY A N 1
ATOM 1484 C CA . GLY A 1 197 ? 4.453 8.039 8.700 1.00 67.88 197 GLY A CA 1
ATOM 1485 C C . GLY A 1 197 ? 5.218 9.175 9.379 1.00 67.88 197 GLY A C 1
ATOM 1486 O O . GLY A 1 197 ? 5.961 8.992 10.337 1.00 67.88 197 GLY A O 1
ATOM 1487 N N . TYR A 1 198 ? 5.037 10.364 8.789 1.00 68.06 198 TYR A N 1
ATOM 1488 C CA . TYR A 1 198 ? 5.519 11.685 9.221 1.00 68.06 198 TYR A CA 1
ATOM 1489 C C . TYR A 1 198 ? 4.475 12.739 8.785 1.00 68.06 198 TYR A C 1
ATOM 1491 O O . TYR A 1 198 ? 4.687 13.560 7.886 1.00 68.06 198 TYR A O 1
ATOM 1499 N N . TRP A 1 199 ? 3.272 12.629 9.349 1.00 72.12 199 TRP A N 1
ATOM 1500 C CA . TRP A 1 199 ? 2.057 13.343 8.945 1.00 72.12 199 TRP A CA 1
ATOM 1501 C C . TRP A 1 199 ? 2.070 14.792 9.417 1.00 72.12 199 TRP A C 1
ATOM 1503 O O . TRP A 1 199 ? 2.390 15.050 10.567 1.00 72.12 199 TRP A O 1
ATOM 1513 N N . SER A 1 200 ? 1.668 15.750 8.581 1.00 63.16 200 SER A N 1
ATOM 1514 C CA . SER A 1 200 ? 1.522 17.162 8.991 1.00 63.16 200 SER A CA 1
ATOM 1515 C C . SER A 1 200 ? 0.328 17.436 9.909 1.00 63.16 200 SER A C 1
ATOM 1517 O O . SER A 1 200 ? 0.238 18.515 10.482 1.00 63.16 200 SER A O 1
ATOM 1519 N N . LEU A 1 201 ? -0.609 16.495 10.010 1.00 62.38 201 LEU A N 1
ATOM 1520 C CA . LEU A 1 201 ? -1.775 16.535 10.889 1.00 62.38 201 LEU A CA 1
ATOM 1521 C C . LEU A 1 201 ? -2.005 15.124 11.428 1.00 62.38 201 LEU A C 1
ATOM 1523 O O . LEU A 1 201 ? -1.729 14.160 10.714 1.00 62.38 201 LEU A O 1
ATOM 1527 N N . GLN A 1 202 ? -2.527 14.996 12.650 1.00 71.94 202 GLN A N 1
ATOM 1528 C CA . GLN A 1 202 ? -2.888 13.690 13.198 1.00 71.94 202 GLN A CA 1
ATOM 1529 C C . GLN A 1 202 ? -3.974 13.059 12.313 1.00 71.94 202 GLN A C 1
ATOM 1531 O O . GLN A 1 202 ? -5.054 13.638 12.176 1.00 71.94 202 GLN A O 1
ATOM 1536 N N . PRO A 1 203 ? -3.717 11.892 11.699 1.00 70.31 203 PRO A N 1
ATOM 1537 C CA . PRO A 1 203 ? -4.658 11.309 10.750 1.00 70.31 203 PRO A CA 1
ATOM 1538 C C . PRO A 1 203 ? -5.889 10.695 11.430 1.00 70.31 203 PRO A C 1
ATOM 1540 O O . PRO A 1 203 ? -6.915 10.548 10.769 1.00 70.31 203 PRO A O 1
ATOM 1543 N N . GLY A 1 204 ? -5.801 10.333 12.720 1.00 76.62 204 GLY A N 1
ATOM 1544 C CA . GLY A 1 204 ? -6.903 9.706 13.469 1.00 76.62 204 GLY A CA 1
ATOM 1545 C C . GLY A 1 204 ? -7.404 8.409 12.823 1.00 76.62 204 GLY A C 1
ATOM 1546 O O . GLY A 1 204 ? -8.573 8.052 12.953 1.00 76.62 204 GLY A O 1
ATOM 1547 N N . ALA A 1 205 ? -6.542 7.757 12.042 1.00 86.44 205 ALA A N 1
ATOM 1548 C CA . ALA A 1 205 ? -6.868 6.552 11.306 1.00 86.44 205 ALA A CA 1
ATOM 1549 C C . ALA A 1 205 ? -6.662 5.336 12.202 1.00 86.44 205 ALA A C 1
ATOM 1551 O O . ALA A 1 205 ? -5.612 5.209 12.832 1.00 86.44 205 ALA A O 1
ATOM 1552 N N . ARG A 1 206 ? -7.658 4.447 12.216 1.00 93.06 206 ARG A N 1
ATOM 1553 C CA . ARG A 1 206 ? -7.572 3.137 12.870 1.00 93.06 206 ARG A CA 1
ATOM 1554 C C . ARG A 1 206 ? -6.813 2.142 11.995 1.00 93.06 206 ARG A C 1
ATOM 1556 O O . ARG A 1 206 ? -6.150 1.257 12.521 1.00 93.06 206 ARG A O 1
ATOM 1563 N N . TYR A 1 207 ? -6.895 2.310 10.673 1.00 94.94 207 TYR A N 1
ATOM 1564 C CA . TYR A 1 207 ? -6.266 1.421 9.700 1.00 94.94 207 TYR A CA 1
ATOM 1565 C C . TYR A 1 207 ? -5.407 2.194 8.704 1.00 94.94 207 TYR A C 1
ATOM 1567 O O . TYR A 1 207 ? -5.863 3.173 8.102 1.00 94.94 207 TYR A O 1
ATOM 1575 N N . LEU A 1 208 ? -4.176 1.724 8.522 1.00 94.25 208 LEU A N 1
ATOM 1576 C CA . LEU A 1 208 ? -3.247 2.165 7.491 1.00 94.25 208 LEU A CA 1
ATOM 1577 C C . LEU A 1 208 ? -3.128 1.060 6.441 1.00 94.25 208 LEU A C 1
ATOM 1579 O O . LEU A 1 208 ? -2.825 -0.087 6.769 1.00 94.25 208 LEU A O 1
ATOM 1583 N N . VAL A 1 209 ? -3.337 1.427 5.181 1.00 95.75 209 VAL A N 1
ATOM 1584 C CA . VAL A 1 209 ? -3.312 0.526 4.024 1.00 95.75 209 VAL A CA 1
ATOM 1585 C C . VAL A 1 209 ? -2.246 1.019 3.041 1.00 95.75 209 VAL A C 1
ATOM 1587 O O . VAL A 1 209 ? -2.531 1.783 2.116 1.00 95.75 209 VAL A O 1
ATOM 1590 N N . PRO A 1 210 ? -0.976 0.674 3.281 1.00 94.50 210 PRO A N 1
ATOM 1591 C CA . PRO A 1 210 ? 0.089 0.712 2.287 1.00 94.50 210 PRO A CA 1
ATOM 1592 C C . PRO A 1 210 ? -0.340 0.185 0.929 1.00 94.50 210 PRO A C 1
ATOM 1594 O O . PRO A 1 210 ? -0.896 -0.904 0.851 1.00 94.50 210 PRO A O 1
ATOM 1597 N N . SER A 1 211 ? -0.049 0.927 -0.135 1.00 94.19 211 SER A N 1
ATOM 1598 C CA . SER A 1 211 ? -0.294 0.454 -1.490 1.00 94.19 211 SER A CA 1
ATOM 1599 C C . SER A 1 211 ? 0.768 0.927 -2.467 1.00 94.19 211 SER A C 1
ATOM 1601 O O . SER A 1 211 ? 1.250 2.052 -2.350 1.00 94.19 211 SER A O 1
ATOM 1603 N N . ARG A 1 212 ? 1.076 0.117 -3.477 1.00 92.25 212 ARG A N 1
ATOM 1604 C CA . ARG A 1 212 ? 1.852 0.530 -4.654 1.00 92.25 212 ARG A CA 1
ATOM 1605 C C . ARG A 1 212 ? 1.117 0.058 -5.899 1.00 92.25 212 ARG A C 1
ATOM 1607 O O . ARG A 1 212 ? 0.692 -1.091 -5.951 1.00 92.25 212 ARG A O 1
ATOM 1614 N N . TYR A 1 213 ? 0.878 0.962 -6.849 1.00 90.19 213 TYR A N 1
ATOM 1615 C CA . TYR A 1 213 ? 0.046 0.706 -8.037 1.00 90.19 213 TYR A CA 1
ATOM 1616 C C . TYR A 1 213 ? -1.386 0.215 -7.731 1.00 90.19 213 TYR A C 1
ATOM 1618 O O . TYR A 1 213 ? -2.023 -0.431 -8.554 1.00 90.19 213 TYR A O 1
ATOM 1626 N N . GLY A 1 214 ? -1.895 0.479 -6.522 1.00 91.25 214 GLY A N 1
ATOM 1627 C CA . GLY A 1 214 ? -3.180 -0.045 -6.045 1.00 91.25 214 GLY A CA 1
ATOM 1628 C C . GLY A 1 214 ? -3.114 -1.404 -5.345 1.00 91.25 214 GLY A C 1
ATOM 1629 O O . GLY A 1 214 ? -4.085 -1.775 -4.688 1.00 91.25 214 GLY A O 1
ATOM 1630 N N . TRP A 1 215 ? -1.988 -2.118 -5.406 1.00 95.50 215 TRP A N 1
ATOM 1631 C CA . TRP A 1 215 ? -1.777 -3.356 -4.655 1.00 95.50 215 TRP A CA 1
ATOM 1632 C C . TRP A 1 215 ? -1.493 -3.076 -3.185 1.00 95.50 215 TRP A C 1
ATOM 1634 O O . TRP A 1 215 ? -0.577 -2.315 -2.874 1.00 95.50 215 TRP A O 1
ATOM 1644 N N . CYS A 1 216 ? -2.274 -3.691 -2.299 1.00 96.00 216 CYS A N 1
ATOM 1645 C CA . CYS A 1 216 ? -2.240 -3.482 -0.857 1.00 96.00 216 CYS A CA 1
ATOM 1646 C C . CYS A 1 216 ? -1.712 -4.742 -0.152 1.00 96.00 216 CYS A C 1
ATOM 1648 O O . CYS A 1 216 ? -2.511 -5.588 0.236 1.00 96.00 216 CYS A O 1
ATOM 1650 N N . PRO A 1 217 ? -0.393 -4.919 0.038 1.00 96.19 217 PRO A N 1
ATOM 1651 C CA . PRO A 1 217 ? 0.140 -6.166 0.596 1.00 96.19 217 PRO A CA 1
ATOM 1652 C C . PRO A 1 217 ? -0.304 -6.425 2.033 1.00 96.19 217 PRO A C 1
ATOM 1654 O O . PRO A 1 217 ? -0.520 -7.567 2.424 1.00 96.19 217 PRO A O 1
ATOM 1657 N N . TYR A 1 218 ? -0.441 -5.356 2.816 1.00 97.56 218 TYR A N 1
ATOM 1658 C CA . TYR A 1 218 ? -0.629 -5.431 4.256 1.00 97.56 218 TYR A CA 1
ATOM 1659 C C . TYR A 1 218 ? -1.629 -4.378 4.725 1.00 97.56 218 TYR A C 1
ATOM 1661 O O . TYR A 1 218 ? -1.652 -3.250 4.223 1.00 97.56 218 TYR A O 1
ATOM 1669 N N . VAL A 1 219 ? -2.396 -4.726 5.756 1.00 97.62 219 VAL A N 1
ATOM 1670 C CA . VAL A 1 219 ? -3.225 -3.792 6.519 1.00 97.62 219 VAL A CA 1
ATOM 1671 C C . VAL A 1 219 ? -2.685 -3.712 7.938 1.00 97.62 219 VAL A C 1
ATOM 1673 O O . VAL A 1 219 ? -2.536 -4.728 8.619 1.00 97.62 219 VAL A O 1
ATOM 1676 N N . PHE A 1 220 ? -2.435 -2.487 8.395 1.00 96.56 220 PHE A N 1
ATOM 1677 C CA . PHE A 1 220 ? -1.981 -2.225 9.754 1.00 96.56 220 PHE A CA 1
ATOM 1678 C C . PHE A 1 220 ? -3.078 -1.557 10.572 1.00 96.56 220 PHE A C 1
ATOM 1680 O O . PHE A 1 220 ? -3.652 -0.549 10.156 1.00 96.56 220 PHE A O 1
ATOM 1687 N N . ARG A 1 221 ? -3.328 -2.086 11.767 1.00 95.62 221 ARG A N 1
ATOM 1688 C CA . ARG A 1 221 ? -4.133 -1.455 12.809 1.00 95.62 221 ARG A CA 1
ATOM 1689 C C . ARG A 1 221 ? -3.260 -0.507 13.623 1.00 95.62 221 ARG A C 1
ATOM 1691 O O . ARG A 1 221 ? -2.154 -0.869 14.017 1.00 95.62 221 ARG A O 1
ATOM 1698 N N . VAL A 1 222 ? -3.768 0.682 13.912 1.00 91.81 222 VAL A N 1
ATOM 1699 C CA . VAL A 1 222 ? -3.125 1.679 14.775 1.00 91.81 222 VAL A CA 1
ATOM 1700 C C . VAL A 1 222 ? -4.129 2.118 15.825 1.00 91.81 222 VAL A C 1
ATOM 1702 O O . VAL A 1 222 ? -5.256 2.488 15.489 1.00 91.81 222 VAL A O 1
ATOM 1705 N N . ASP A 1 223 ? -3.737 2.077 17.096 1.00 86.69 223 ASP A N 1
ATOM 1706 C CA . ASP A 1 223 ? -4.612 2.551 18.162 1.00 86.69 223 ASP A CA 1
ATOM 1707 C C . ASP A 1 223 ? -4.726 4.082 18.156 1.00 86.69 223 ASP A C 1
ATOM 1709 O O . ASP A 1 223 ? -3.799 4.794 17.764 1.00 86.69 223 ASP A O 1
ATOM 1713 N N . GLU A 1 224 ? -5.893 4.611 18.540 1.00 77.19 224 GLU A N 1
ATOM 1714 C CA . GLU A 1 224 ? -6.170 6.055 18.457 1.00 77.19 224 GLU A CA 1
ATOM 1715 C C . GLU A 1 224 ? -5.202 6.885 19.323 1.00 77.19 224 GLU A C 1
ATOM 1717 O O . GLU A 1 224 ? -4.857 8.012 18.964 1.00 77.19 224 GLU A O 1
ATOM 1722 N N . ASP A 1 225 ? -4.725 6.307 20.425 1.00 77.88 225 ASP A N 1
ATOM 1723 C CA . ASP A 1 225 ? -3.756 6.870 21.368 1.00 77.88 225 ASP A CA 1
ATOM 1724 C C . ASP A 1 225 ? -2.289 6.643 20.960 1.00 77.88 225 ASP A C 1
ATOM 1726 O O . ASP A 1 225 ? -1.390 7.280 21.506 1.00 77.88 225 ASP A O 1
ATOM 1730 N N . SER A 1 226 ? -2.030 5.798 19.957 1.00 80.50 226 SER A N 1
ATOM 1731 C CA . SER A 1 226 ? -0.677 5.473 19.480 1.00 80.50 226 SER A CA 1
ATOM 1732 C C . SER A 1 226 ? -0.092 6.518 18.519 1.00 80.50 226 SER A C 1
ATOM 1734 O O . SER A 1 226 ? 1.029 6.361 18.022 1.00 80.50 226 SER A O 1
ATOM 1736 N N . TRP A 1 227 ? -0.832 7.594 18.236 1.00 82.00 227 TRP A N 1
ATOM 1737 C CA . TRP A 1 227 ? -0.372 8.705 17.407 1.00 82.00 227 TRP A CA 1
ATOM 1738 C C . TRP A 1 227 ? 0.504 9.668 18.210 1.00 82.00 227 TRP A C 1
ATOM 1740 O O . TRP A 1 227 ? 0.022 10.508 18.969 1.00 82.00 227 TRP A O 1
ATOM 1750 N N . THR A 1 228 ? 1.809 9.601 17.976 1.00 77.38 228 THR A N 1
ATOM 1751 C CA . THR A 1 228 ? 2.799 10.417 18.677 1.00 77.38 228 THR A CA 1
ATOM 1752 C C . THR A 1 228 ? 3.077 11.706 17.913 1.00 77.38 228 THR A C 1
ATOM 1754 O O . THR A 1 228 ? 3.369 11.689 16.716 1.00 77.38 228 THR A O 1
ATOM 1757 N N . ARG A 1 229 ? 3.034 12.842 18.618 1.00 75.75 229 ARG A N 1
ATOM 1758 C CA . ARG A 1 229 ? 3.460 14.150 18.101 1.00 75.75 229 ARG A CA 1
ATOM 1759 C C . ARG A 1 229 ? 4.966 14.330 18.288 1.00 75.75 229 ARG A C 1
ATOM 1761 O O . ARG A 1 229 ? 5.475 14.201 19.398 1.00 75.75 229 ARG A O 1
ATOM 1768 N N . LEU A 1 230 ? 5.674 14.715 17.231 1.00 67.94 230 LEU A N 1
ATOM 1769 C CA . LEU A 1 230 ? 7.096 15.030 17.294 1.00 67.94 230 LEU A CA 1
ATOM 1770 C C . LEU A 1 230 ? 7.312 16.400 17.963 1.00 67.94 230 LEU A C 1
ATOM 1772 O O . LEU A 1 230 ? 6.926 17.443 17.429 1.00 67.94 230 LEU A O 1
ATOM 1776 N N . SER A 1 231 ? 7.932 16.397 19.144 1.00 55.81 231 SER A N 1
ATOM 1777 C CA . SER A 1 231 ? 8.062 17.574 20.01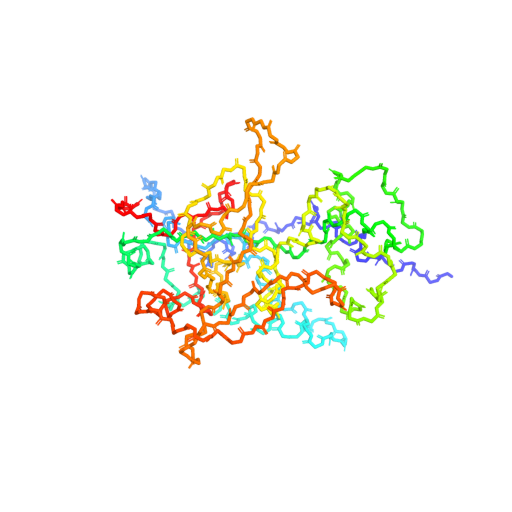9 1.00 55.81 231 SER A CA 1
ATOM 1778 C C . SER A 1 231 ? 8.994 18.669 19.483 1.00 55.81 231 SER A C 1
ATOM 1780 O O . SER A 1 231 ? 8.787 19.841 19.787 1.00 55.81 231 SER A O 1
ATOM 1782 N N . ALA A 1 232 ? 9.983 18.322 18.652 1.00 54.78 232 ALA A N 1
ATOM 1783 C CA . ALA A 1 232 ? 10.939 19.283 18.088 1.00 54.78 232 ALA A CA 1
ATOM 1784 C C . ALA A 1 232 ? 10.305 20.275 17.088 1.00 54.78 232 ALA A C 1
ATOM 1786 O O . ALA A 1 232 ? 10.877 21.329 16.827 1.00 54.78 232 ALA A O 1
ATOM 1787 N N . GLU A 1 233 ? 9.112 19.970 16.565 1.00 54.44 233 GLU A N 1
ATOM 1788 C CA . GLU A 1 233 ? 8.353 20.818 15.635 1.00 54.44 233 GLU A CA 1
ATOM 1789 C C . GLU A 1 233 ? 7.094 21.410 16.305 1.00 54.44 233 GLU A C 1
ATOM 1791 O O . GLU A 1 233 ? 6.022 21.479 15.700 1.00 54.44 233 GLU A O 1
ATOM 1796 N N . ALA A 1 234 ? 7.188 21.806 17.582 1.00 47.66 234 ALA A N 1
ATOM 1797 C CA . ALA A 1 234 ? 6.096 22.405 18.355 1.00 47.66 234 ALA A CA 1
ATOM 1798 C C . ALA A 1 234 ? 5.656 23.775 17.783 1.00 47.66 234 ALA A C 1
ATOM 1800 O O . ALA A 1 234 ? 6.023 24.840 18.265 1.00 47.66 234 ALA A O 1
ATOM 1801 N N . GLY A 1 235 ? 4.853 23.730 16.723 1.00 55.28 235 GLY A N 1
ATOM 1802 C CA . GLY A 1 235 ? 4.220 24.853 16.039 1.00 55.28 235 GLY A CA 1
ATOM 1803 C C . GLY A 1 235 ? 3.162 24.341 15.047 1.00 55.28 235 GLY A C 1
ATOM 1804 O O . GLY A 1 235 ? 2.856 23.145 15.054 1.00 55.28 235 GLY A O 1
ATOM 1805 N N . PRO A 1 236 ? 2.617 25.187 14.154 1.00 54.78 236 PRO A N 1
ATOM 1806 C CA . PRO A 1 236 ? 1.617 24.800 13.142 1.00 54.78 236 PRO A CA 1
ATOM 1807 C C . PRO A 1 236 ? 2.121 23.790 12.088 1.00 54.78 236 PRO A C 1
ATOM 1809 O O . PRO A 1 236 ? 1.382 23.431 11.178 1.00 54.78 236 PRO A O 1
ATOM 1812 N N . ARG A 1 237 ? 3.378 23.337 12.190 1.00 60.50 237 ARG A N 1
ATOM 1813 C CA . ARG A 1 237 ? 4.002 22.329 11.320 1.00 60.50 237 ARG A CA 1
ATOM 1814 C C . ARG A 1 237 ? 4.257 20.990 12.011 1.00 60.50 237 ARG A C 1
ATOM 1816 O O . ARG A 1 237 ? 4.903 20.146 11.406 1.00 60.50 237 ARG A O 1
ATOM 1823 N N . ALA A 1 238 ? 3.752 20.802 13.234 1.00 66.88 238 ALA A N 1
ATOM 1824 C CA . ALA A 1 238 ? 3.986 19.592 14.012 1.00 66.88 238 ALA A CA 1
ATOM 1825 C C . ALA A 1 238 ? 3.703 18.314 13.219 1.00 66.88 238 ALA A C 1
ATOM 1827 O O . ALA A 1 238 ? 2.723 18.218 12.479 1.00 66.88 238 ALA A O 1
ATOM 1828 N N . LYS A 1 239 ? 4.579 17.331 13.412 1.00 73.69 239 LYS A N 1
ATOM 1829 C CA . LYS A 1 239 ? 4.538 16.064 12.693 1.00 73.69 239 LYS A CA 1
ATOM 1830 C C . LYS A 1 239 ? 4.041 14.956 13.597 1.00 73.69 239 LYS A C 1
ATOM 1832 O O . LYS A 1 239 ? 4.337 14.958 14.790 1.00 73.69 239 LYS A O 1
ATOM 1837 N N . TYR A 1 240 ? 3.293 14.026 13.025 1.00 77.31 240 TYR A N 1
ATOM 1838 C CA . TYR A 1 240 ? 2.728 12.885 13.729 1.00 77.31 240 TYR A CA 1
ATOM 1839 C C . TYR A 1 240 ? 3.215 11.588 13.101 1.00 77.31 240 TYR A C 1
ATOM 1841 O O . TYR A 1 240 ? 3.391 11.512 11.886 1.00 77.31 240 TYR A O 1
ATOM 1849 N N . PHE A 1 241 ? 3.394 10.562 13.916 1.00 80.69 241 PHE A N 1
ATOM 1850 C CA . PHE A 1 241 ? 3.694 9.209 13.461 1.00 80.69 241 PHE A CA 1
ATOM 1851 C C . PHE A 1 241 ? 2.980 8.200 14.357 1.00 80.69 241 PHE A C 1
ATOM 1853 O O . PHE A 1 241 ? 2.685 8.499 15.515 1.00 80.69 241 PHE A O 1
ATOM 1860 N N . ALA A 1 242 ? 2.680 7.019 13.823 1.00 81.81 242 ALA A N 1
ATOM 1861 C CA . ALA A 1 242 ? 2.191 5.915 14.635 1.00 81.81 242 ALA A CA 1
ATOM 1862 C C . ALA A 1 242 ? 3.383 5.278 15.364 1.00 81.81 242 ALA A C 1
ATOM 1864 O O . ALA A 1 242 ? 4.275 4.715 14.728 1.00 81.81 242 ALA A O 1
ATOM 1865 N N . GLY A 1 243 ? 3.427 5.413 16.691 1.00 75.75 243 GLY A N 1
ATOM 1866 C CA . GLY A 1 243 ? 4.505 4.856 17.513 1.00 75.75 243 GLY A CA 1
ATOM 1867 C C . GLY A 1 243 ? 4.410 3.341 17.690 1.00 75.75 243 GLY A C 1
ATOM 1868 O O . GLY A 1 243 ? 5.424 2.687 17.905 1.00 75.75 243 GLY A O 1
ATOM 1869 N N . ARG A 1 244 ? 3.198 2.794 17.562 1.00 82.56 244 ARG A N 1
ATOM 1870 C CA . ARG A 1 244 ? 2.884 1.368 17.662 1.00 82.56 244 ARG A CA 1
ATOM 1871 C C . ARG A 1 244 ? 1.785 1.023 16.662 1.00 82.56 244 ARG A C 1
ATOM 1873 O O . ARG A 1 244 ? 0.947 1.869 16.341 1.00 82.56 244 ARG A O 1
ATOM 1880 N N . GLY A 1 245 ? 1.799 -0.206 16.170 1.00 91.44 245 GLY A N 1
ATOM 1881 C CA . GLY A 1 245 ? 0.755 -0.739 15.306 1.00 91.44 245 GLY A CA 1
ATOM 1882 C C . GLY A 1 245 ? 0.788 -2.257 15.271 1.00 91.44 245 GLY A C 1
ATOM 1883 O O . GLY A 1 245 ? 1.676 -2.879 15.848 1.00 91.44 245 GLY A O 1
ATOM 1884 N N . TRP A 1 246 ? -0.182 -2.850 14.587 1.00 96.00 246 TRP A N 1
ATOM 1885 C CA . TRP A 1 246 ? -0.292 -4.295 14.425 1.00 96.00 246 TRP A CA 1
ATOM 1886 C C . TRP A 1 246 ? -0.572 -4.621 12.969 1.00 96.00 246 TRP A C 1
ATOM 1888 O O . TRP A 1 246 ? -1.527 -4.100 12.397 1.00 96.00 246 TRP A O 1
ATOM 1898 N N . LEU A 1 247 ? 0.229 -5.495 12.374 1.00 97.56 247 LEU A N 1
ATOM 1899 C CA . LEU A 1 247 ? -0.157 -6.186 11.154 1.00 97.56 247 LEU A CA 1
ATOM 1900 C C . LEU A 1 247 ? -1.331 -7.115 11.477 1.00 97.56 247 LEU A C 1
ATOM 1902 O O . LEU A 1 247 ? -1.271 -7.891 12.433 1.00 97.56 247 LEU A O 1
ATOM 1906 N N . ILE A 1 248 ? -2.385 -7.039 10.668 1.00 98.31 248 ILE A N 1
ATOM 1907 C CA . ILE A 1 248 ? -3.521 -7.955 10.756 1.00 98.31 248 ILE A CA 1
ATOM 1908 C C . ILE A 1 248 ? -3.250 -9.130 9.810 1.00 98.31 248 ILE A C 1
ATOM 1910 O O . ILE A 1 248 ? -3.407 -9.006 8.594 1.00 98.31 248 ILE A O 1
ATOM 1914 N N . ASP A 1 249 ? -2.816 -10.259 10.370 1.00 97.12 249 ASP A N 1
ATOM 1915 C CA . ASP A 1 249 ? -2.574 -11.503 9.638 1.00 97.12 249 ASP A CA 1
ATOM 1916 C C . ASP A 1 249 ? -3.901 -12.261 9.505 1.00 97.12 249 ASP A C 1
ATOM 1918 O O . ASP A 1 249 ? -4.339 -12.964 10.419 1.00 97.12 249 ASP A O 1
ATOM 1922 N N . ALA A 1 250 ? -4.576 -12.052 8.370 1.00 95.25 250 ALA A N 1
ATOM 1923 C CA . ALA A 1 250 ? -5.896 -12.617 8.111 1.00 95.25 250 ALA A CA 1
ATOM 1924 C C . ALA A 1 250 ? -5.878 -14.141 7.909 1.00 95.25 250 ALA A C 1
ATOM 1926 O O . ALA A 1 250 ? -6.894 -14.787 8.162 1.00 95.25 250 ALA A O 1
ATOM 1927 N N . GLU A 1 251 ? -4.757 -14.702 7.447 1.00 94.31 251 GLU A N 1
ATOM 1928 C CA . GLU A 1 251 ? -4.598 -16.145 7.230 1.00 94.31 251 GLU A CA 1
ATOM 1929 C C . GLU A 1 251 ? -4.324 -16.864 8.550 1.00 94.31 251 GLU A C 1
ATOM 1931 O O . GLU A 1 251 ? -4.921 -17.900 8.832 1.00 94.31 251 GLU A O 1
ATOM 1936 N N . GLY A 1 252 ? -3.455 -16.284 9.382 1.00 94.56 252 GLY A N 1
ATOM 1937 C CA . GLY A 1 252 ? -3.146 -16.790 10.717 1.00 94.56 252 GLY A CA 1
ATOM 1938 C C . GLY A 1 252 ? -4.146 -16.388 11.806 1.00 94.56 252 GLY A C 1
ATOM 1939 O O . GLY A 1 252 ? -3.912 -16.721 12.965 1.00 94.56 252 GLY A O 1
ATOM 1940 N N . GLU A 1 253 ? -5.200 -15.639 11.457 1.00 96.12 253 GLU A N 1
ATOM 1941 C CA . GLU A 1 253 ? -6.211 -15.063 12.363 1.00 96.12 253 GLU A CA 1
ATOM 1942 C C . GLU A 1 253 ? -5.613 -14.420 13.627 1.00 96.12 253 GLU A C 1
ATOM 1944 O O . GLU A 1 253 ? -6.106 -14.583 14.745 1.00 96.12 253 GLU A O 1
ATOM 1949 N N . ARG A 1 254 ? -4.522 -13.668 13.453 1.00 97.00 254 ARG A N 1
ATOM 1950 C CA . ARG A 1 254 ? -3.736 -13.111 14.560 1.00 97.00 254 ARG A CA 1
ATOM 1951 C C . ARG A 1 254 ? -3.279 -11.689 14.283 1.00 97.00 254 ARG A C 1
ATOM 1953 O O . ARG A 1 254 ? -3.258 -11.214 13.149 1.00 97.00 254 ARG A O 1
ATOM 1960 N N . LEU A 1 255 ? -2.864 -11.015 15.347 1.00 97.62 255 LEU A N 1
ATOM 1961 C CA . LEU A 1 255 ? -2.184 -9.734 15.252 1.00 97.62 255 LEU A CA 1
ATOM 1962 C C . LEU A 1 255 ? -0.689 -9.942 15.440 1.00 97.62 255 LEU A C 1
ATOM 1964 O O . LEU A 1 255 ? -0.259 -10.611 16.379 1.00 97.62 255 LEU A O 1
ATOM 1968 N N . ILE A 1 256 ? 0.103 -9.336 14.566 1.00 97.12 256 ILE A N 1
ATOM 1969 C CA . ILE A 1 256 ? 1.549 -9.252 14.734 1.00 97.12 256 ILE A CA 1
ATOM 1970 C C . ILE A 1 256 ? 1.860 -7.813 15.107 1.00 97.12 256 ILE A C 1
ATOM 1972 O O . ILE A 1 256 ? 1.633 -6.888 14.333 1.00 97.12 256 ILE A O 1
ATOM 1976 N N . GLU A 1 257 ? 2.324 -7.620 16.329 1.00 94.81 257 GLU A N 1
ATOM 1977 C CA . GLU A 1 257 ? 2.729 -6.322 16.825 1.00 94.81 257 GLU A CA 1
ATOM 1978 C C . GLU A 1 257 ? 3.970 -5.827 16.083 1.00 94.81 257 GLU A C 1
ATOM 1980 O O . GLU A 1 257 ? 4.980 -6.524 15.980 1.00 94.81 257 GLU A O 1
ATOM 1985 N N . MET A 1 258 ? 3.878 -4.591 15.600 1.00 90.69 258 MET A N 1
ATOM 1986 C CA . MET A 1 258 ? 4.983 -3.828 15.045 1.00 90.69 258 MET A CA 1
ATOM 1987 C C . MET A 1 258 ? 5.591 -3.019 16.191 1.00 90.69 258 MET A C 1
ATOM 1989 O O . MET A 1 258 ? 5.213 -1.867 16.431 1.00 90.69 258 MET A O 1
ATOM 1993 N N . GLY A 1 259 ? 6.465 -3.683 16.948 1.00 78.06 259 GLY A N 1
ATOM 1994 C CA . GLY A 1 259 ? 7.092 -3.167 18.158 1.00 78.06 259 GLY A CA 1
ATOM 1995 C C . GLY A 1 259 ? 8.070 -2.014 17.902 1.00 78.06 259 GLY A C 1
ATOM 1996 O O . GLY A 1 259 ? 8.165 -1.497 16.781 1.00 78.06 259 GLY A O 1
ATOM 1997 N N . PRO A 1 260 ? 8.818 -1.588 18.938 1.00 73.00 260 PRO A N 1
ATOM 1998 C CA . PRO A 1 260 ? 9.825 -0.552 18.776 1.00 73.00 260 PRO A CA 1
ATOM 1999 C C . PRO A 1 260 ? 10.880 -0.969 17.748 1.00 73.00 260 PRO A C 1
ATOM 2001 O O . PRO A 1 260 ? 11.088 -2.156 17.470 1.00 73.00 260 PRO A O 1
ATOM 2004 N N . GLU A 1 261 ? 11.537 0.042 17.190 1.00 69.00 261 GLU A N 1
ATOM 2005 C CA . GLU A 1 261 ? 12.692 -0.141 16.317 1.00 69.00 261 GLU A CA 1
ATOM 2006 C C . GLU A 1 261 ? 13.736 -0.995 17.031 1.00 69.00 261 GLU A C 1
ATOM 2008 O O . GLU A 1 261 ? 14.100 -0.712 18.176 1.00 69.00 261 GLU A O 1
ATOM 2013 N N . ASN A 1 262 ? 14.198 -2.044 16.361 1.00 64.62 262 ASN A N 1
ATOM 2014 C CA . ASN A 1 262 ? 15.282 -2.855 16.865 1.00 64.62 262 ASN A CA 1
ATOM 2015 C C . ASN A 1 262 ? 16.618 -2.172 16.492 1.00 64.62 262 ASN A C 1
ATOM 2017 O O . ASN A 1 262 ? 16.910 -1.981 15.307 1.00 64.62 262 ASN A O 1
ATOM 2021 N N . PRO A 1 263 ? 17.430 -1.768 17.486 1.00 58.41 263 PRO A N 1
ATOM 2022 C CA . PRO A 1 263 ? 18.715 -1.120 17.231 1.00 58.41 263 PRO A CA 1
ATOM 2023 C C . PRO A 1 263 ? 19.718 -2.041 16.518 1.00 58.41 263 PRO A C 1
ATOM 2025 O O . PRO A 1 263 ? 20.630 -1.541 15.865 1.00 58.41 263 PRO A O 1
ATOM 2028 N N . ASP A 1 264 ? 19.528 -3.362 16.583 1.00 55.84 264 ASP A N 1
ATOM 2029 C CA . ASP A 1 264 ? 20.447 -4.355 16.018 1.00 55.84 264 ASP A CA 1
ATOM 2030 C C . ASP A 1 264 ? 20.158 -4.690 14.543 1.00 55.84 264 ASP A C 1
ATOM 2032 O O . ASP A 1 264 ? 20.993 -5.307 13.885 1.00 55.84 264 ASP A O 1
ATOM 2036 N N . ASN A 1 265 ? 18.996 -4.298 14.001 1.00 53.75 265 ASN A N 1
ATOM 2037 C CA . ASN A 1 265 ? 18.594 -4.605 12.618 1.00 53.75 265 ASN A CA 1
ATOM 2038 C C . ASN A 1 265 ? 18.335 -3.359 11.756 1.00 53.75 265 ASN A C 1
ATOM 2040 O O . ASN A 1 265 ? 17.605 -3.426 10.766 1.00 53.75 265 ASN A O 1
ATOM 2044 N N . GLY A 1 266 ? 18.918 -2.220 12.135 1.00 53.47 266 GLY A N 1
ATOM 2045 C CA . GLY A 1 266 ? 18.794 -0.997 11.355 1.00 53.47 266 GLY A CA 1
ATOM 2046 C C . GLY A 1 266 ? 17.351 -0.498 11.288 1.00 53.47 266 GLY A C 1
ATOM 2047 O O . GLY A 1 266 ? 16.801 -0.318 10.201 1.00 53.47 266 GLY A O 1
ATOM 2048 N N . TRP A 1 267 ? 16.763 -0.181 12.448 1.00 61.72 267 TRP A N 1
ATOM 2049 C CA . TRP A 1 267 ? 15.530 0.620 12.571 1.00 61.72 267 TRP A CA 1
ATOM 2050 C C . TRP A 1 267 ? 14.228 -0.080 12.160 1.00 61.72 267 TRP A C 1
ATOM 2052 O O . TRP A 1 267 ? 13.174 0.562 12.104 1.00 61.72 267 TRP A O 1
ATOM 2062 N N . LEU A 1 268 ? 14.264 -1.376 11.845 1.00 74.19 268 LEU A N 1
ATOM 2063 C CA . LEU A 1 268 ? 13.056 -2.138 11.541 1.00 74.19 268 LEU A CA 1
ATOM 2064 C C . LEU A 1 268 ? 12.310 -2.464 12.842 1.00 74.19 268 LEU A C 1
ATOM 2066 O O . LEU A 1 268 ? 12.932 -2.650 13.890 1.00 74.19 268 LEU A O 1
ATOM 2070 N N . PRO A 1 269 ? 10.969 -2.511 12.821 1.00 78.12 269 PRO A N 1
ATOM 2071 C CA . PRO A 1 269 ? 10.200 -2.880 14.003 1.00 78.12 269 PRO A CA 1
ATOM 2072 C C . PRO A 1 269 ? 10.538 -4.309 14.437 1.00 78.12 269 PRO A C 1
ATOM 2074 O O . PRO A 1 269 ? 10.705 -5.205 13.608 1.00 78.12 269 PRO A O 1
ATOM 2077 N N . THR A 1 270 ? 10.563 -4.550 15.745 1.00 83.44 270 THR A N 1
ATOM 2078 C CA . THR A 1 270 ? 10.529 -5.926 16.255 1.00 83.44 270 THR A CA 1
ATOM 2079 C C . THR A 1 270 ? 9.135 -6.495 16.016 1.00 83.44 270 THR A C 1
ATOM 2081 O O . THR A 1 270 ? 8.153 -5.918 16.479 1.00 83.44 270 THR A O 1
ATOM 2084 N N . MET A 1 271 ? 9.037 -7.610 15.294 1.00 91.00 271 MET A N 1
ATOM 2085 C CA . MET A 1 271 ? 7.763 -8.277 15.032 1.00 91.00 271 MET A CA 1
ATOM 2086 C C . MET A 1 271 ? 7.514 -9.373 16.063 1.00 91.00 271 MET A C 1
ATOM 2088 O O . MET A 1 271 ? 8.266 -10.344 16.135 1.00 91.00 271 MET A O 1
ATOM 2092 N N . THR A 1 272 ? 6.437 -9.245 16.833 1.00 93.81 272 THR A N 1
ATOM 2093 C CA . THR A 1 272 ? 6.018 -10.263 17.807 1.00 93.81 272 THR A CA 1
ATOM 2094 C C . THR A 1 272 ? 4.552 -10.603 17.617 1.00 93.81 272 THR A C 1
ATOM 2096 O O . THR A 1 272 ? 3.724 -9.717 17.423 1.00 93.81 272 THR A O 1
ATOM 2099 N N . VAL A 1 273 ? 4.196 -11.887 17.678 1.00 96.19 273 VAL A N 1
ATOM 2100 C CA . VAL A 1 273 ? 2.778 -12.274 17.711 1.00 96.19 273 VAL A CA 1
ATOM 2101 C C . VAL A 1 273 ? 2.171 -11.703 18.990 1.00 96.19 273 VAL A C 1
ATOM 2103 O O . VAL A 1 273 ? 2.726 -11.887 20.071 1.00 96.19 273 VAL A O 1
ATOM 2106 N N . SER A 1 274 ? 1.080 -10.958 18.855 1.00 93.94 274 SER A N 1
ATOM 2107 C CA . SER A 1 274 ? 0.403 -10.333 19.984 1.00 93.94 274 SER A CA 1
ATOM 2108 C C . SER A 1 274 ? -0.469 -11.349 20.717 1.00 93.94 274 SER A C 1
ATOM 2110 O O . SER A 1 274 ? -1.123 -12.175 20.084 1.00 93.94 274 SER A O 1
ATOM 2112 N N . ASP A 1 275 ? -0.559 -11.218 22.040 1.00 93.00 275 ASP A N 1
ATOM 2113 C CA . ASP A 1 275 ? -1.539 -11.952 22.853 1.00 93.00 275 ASP A CA 1
ATOM 2114 C C . ASP A 1 275 ? -2.981 -11.463 22.611 1.00 93.00 275 ASP A C 1
ATOM 2116 O O . ASP A 1 275 ? -3.950 -12.104 23.019 1.00 93.00 275 ASP A O 1
ATOM 2120 N N . GLN A 1 276 ? -3.143 -10.304 21.963 1.00 92.75 276 GLN A N 1
ATOM 2121 C CA . GLN A 1 276 ? -4.447 -9.778 21.582 1.00 92.75 276 GLN A CA 1
ATOM 2122 C C . GLN A 1 276 ? -4.954 -10.451 20.304 1.00 92.75 276 GLN A C 1
ATOM 2124 O O . GLN A 1 276 ? -4.283 -10.441 19.271 1.00 92.75 276 GLN A O 1
ATOM 2129 N N . ALA A 1 277 ? -6.190 -10.945 20.349 1.00 93.75 277 ALA A N 1
ATOM 2130 C CA . ALA A 1 277 ? -6.880 -11.422 19.159 1.00 93.75 277 ALA A CA 1
ATOM 2131 C C . ALA A 1 277 ? -7.320 -10.248 18.253 1.00 93.75 277 ALA A C 1
ATOM 2133 O O . ALA A 1 277 ? -7.676 -9.174 18.762 1.00 93.75 277 ALA A O 1
ATOM 2134 N N . PRO A 1 278 ? -7.331 -10.430 16.919 1.00 96.06 278 PRO A N 1
ATOM 2135 C CA . PRO A 1 278 ? -7.950 -9.473 16.011 1.00 96.06 278 PRO A CA 1
ATOM 2136 C C . PRO A 1 278 ? -9.460 -9.412 16.257 1.00 96.06 278 PRO A C 1
ATOM 2138 O O . PRO A 1 278 ? -10.108 -10.416 16.553 1.00 96.06 278 PRO A O 1
ATOM 2141 N N . THR A 1 279 ? -10.036 -8.220 16.129 1.00 96.69 279 THR A N 1
ATOM 2142 C CA . THR A 1 279 ? -11.496 -8.054 16.169 1.00 96.69 279 THR A CA 1
ATOM 2143 C C . THR A 1 279 ? -12.142 -8.534 14.864 1.00 96.69 279 THR A C 1
ATOM 2145 O O . THR A 1 279 ? -11.471 -8.696 13.844 1.00 96.69 279 THR A O 1
ATOM 2148 N N . GLU A 1 280 ? -13.464 -8.722 14.856 1.00 96.44 280 GLU A N 1
ATOM 2149 C CA . GLU A 1 280 ? -14.194 -9.066 13.625 1.00 96.44 280 GLU A CA 1
ATOM 2150 C C . GLU A 1 280 ? -14.020 -7.993 12.536 1.00 96.44 280 GLU A C 1
ATOM 2152 O O . GLU A 1 280 ? -13.790 -8.320 11.370 1.00 96.44 280 GLU A O 1
ATOM 2157 N N . ASP A 1 281 ? -14.043 -6.713 12.921 1.00 96.75 281 ASP A N 1
ATOM 2158 C CA . ASP A 1 281 ? -13.783 -5.597 12.008 1.00 96.75 281 ASP A CA 1
ATOM 2159 C C . ASP A 1 281 ? -12.344 -5.620 11.471 1.00 96.75 281 ASP A C 1
ATOM 2161 O O . ASP A 1 281 ? -12.147 -5.395 10.275 1.00 96.75 281 ASP A O 1
ATOM 2165 N N . ASP A 1 282 ? -11.349 -5.941 12.312 1.00 97.50 282 ASP A N 1
ATOM 2166 C CA . ASP A 1 282 ? -9.954 -6.104 11.876 1.00 97.50 282 ASP A CA 1
ATOM 2167 C C . ASP A 1 282 ? -9.869 -7.164 10.766 1.00 97.50 282 ASP A C 1
ATOM 2169 O O . ASP A 1 282 ? -9.315 -6.912 9.693 1.00 97.50 282 ASP A O 1
ATOM 2173 N N . MET A 1 283 ? -10.492 -8.325 10.989 1.00 97.75 283 MET A N 1
ATOM 2174 C CA . MET A 1 283 ? -10.503 -9.429 10.029 1.00 97.75 283 MET A CA 1
ATOM 2175 C C . MET A 1 283 ? -11.268 -9.085 8.753 1.00 97.75 283 MET A C 1
ATOM 2177 O O . MET A 1 283 ? -10.818 -9.426 7.660 1.00 97.75 283 MET A O 1
ATOM 2181 N N . ARG A 1 284 ? -12.404 -8.387 8.855 1.00 96.69 284 ARG A N 1
ATOM 2182 C CA . ARG A 1 284 ? -13.188 -7.954 7.691 1.00 96.69 284 ARG A CA 1
ATOM 2183 C C . ARG A 1 284 ? -12.388 -7.012 6.796 1.00 96.69 284 ARG A C 1
ATOM 2185 O O . ARG A 1 284 ? -12.415 -7.165 5.577 1.00 96.69 284 ARG A O 1
ATOM 2192 N N . ILE A 1 285 ? -11.669 -6.060 7.385 1.00 96.75 285 ILE A N 1
ATOM 2193 C CA . ILE A 1 285 ? -10.842 -5.107 6.637 1.00 96.75 285 ILE A CA 1
ATOM 2194 C C . ILE A 1 285 ? -9.639 -5.818 6.013 1.00 96.75 285 ILE A C 1
ATOM 2196 O O . ILE A 1 285 ? -9.365 -5.618 4.831 1.00 96.75 285 ILE A O 1
ATOM 2200 N N . ALA A 1 286 ? -8.947 -6.669 6.772 1.00 97.38 286 ALA A N 1
ATOM 2201 C CA . ALA A 1 286 ? -7.780 -7.389 6.273 1.00 97.38 286 ALA A CA 1
ATOM 2202 C C . ALA A 1 286 ? -8.142 -8.364 5.142 1.00 97.38 286 ALA A C 1
ATOM 2204 O O . ALA A 1 286 ? -7.480 -8.364 4.112 1.00 97.38 286 ALA A O 1
ATOM 2205 N N . ARG A 1 287 ? -9.240 -9.119 5.261 1.00 96.50 287 ARG A N 1
ATOM 2206 C CA . ARG A 1 287 ? -9.716 -10.023 4.195 1.00 96.50 287 ARG A CA 1
ATOM 2207 C C . ARG A 1 287 ? -10.145 -9.285 2.927 1.00 96.50 287 ARG A C 1
ATOM 2209 O O . ARG A 1 287 ? -10.059 -9.846 1.840 1.00 96.50 287 ARG A O 1
ATOM 2216 N N . LEU A 1 288 ? -10.620 -8.047 3.061 1.00 96.25 288 LEU A N 1
ATOM 2217 C CA . LEU A 1 288 ? -11.010 -7.222 1.920 1.00 96.25 288 LEU A CA 1
ATOM 2218 C C . LEU A 1 288 ? -9.797 -6.652 1.168 1.00 96.25 288 LEU A C 1
ATOM 2220 O O . LEU A 1 288 ? -9.878 -6.465 -0.044 1.00 96.25 288 LEU A O 1
ATOM 2224 N N . LEU A 1 289 ? -8.708 -6.330 1.876 1.00 96.12 289 LEU A N 1
ATOM 2225 C CA . LEU A 1 289 ? -7.636 -5.481 1.342 1.00 96.12 289 LEU A CA 1
ATOM 2226 C C . LEU A 1 289 ? -6.258 -6.148 1.277 1.00 96.12 289 LEU A C 1
ATOM 2228 O O . LEU A 1 289 ? -5.528 -5.878 0.329 1.00 96.12 289 LEU A O 1
ATOM 2232 N N . SER A 1 290 ? -5.876 -6.976 2.253 1.00 96.00 290 SER A N 1
ATOM 2233 C CA . SER A 1 290 ? -4.532 -7.565 2.317 1.00 96.00 290 SER A CA 1
ATOM 2234 C C . SER A 1 290 ? -4.280 -8.484 1.122 1.00 96.00 290 SER A C 1
ATOM 2236 O O . SER A 1 290 ? -5.065 -9.386 0.836 1.00 96.00 290 SER A O 1
ATOM 2238 N N . GLY A 1 291 ? -3.179 -8.241 0.419 1.00 94.44 291 GLY A N 1
ATOM 2239 C CA . GLY A 1 291 ? -2.791 -8.947 -0.798 1.00 94.44 291 GLY A CA 1
ATOM 2240 C C . GLY A 1 291 ? -3.607 -8.586 -2.043 1.00 94.44 291 GLY A C 1
ATOM 2241 O O . GLY A 1 291 ? -3.359 -9.181 -3.084 1.00 94.44 291 GLY A O 1
ATOM 2242 N N . ARG A 1 292 ? -4.550 -7.633 -1.975 1.00 94.75 292 ARG A N 1
ATOM 2243 C CA . ARG A 1 292 ? -5.479 -7.316 -3.077 1.00 94.75 292 ARG A CA 1
ATOM 2244 C C . ARG A 1 292 ? -5.092 -6.050 -3.830 1.00 94.75 292 ARG A C 1
ATOM 2246 O O . ARG A 1 292 ? -4.605 -5.083 -3.239 1.00 94.75 292 ARG A O 1
ATOM 2253 N N . ALA A 1 293 ? -5.378 -6.019 -5.128 1.00 94.00 293 ALA A N 1
ATOM 2254 C CA . ALA A 1 293 ? -5.325 -4.807 -5.935 1.00 94.00 293 ALA A CA 1
ATOM 2255 C C . ALA A 1 293 ? -6.657 -4.035 -5.941 1.00 94.00 293 ALA A C 1
ATOM 2257 O O . ALA A 1 293 ? -7.743 -4.603 -6.079 1.00 94.00 293 ALA A O 1
ATOM 2258 N N . ILE A 1 294 ? -6.563 -2.709 -5.828 1.00 92.94 294 ILE A N 1
ATOM 2259 C CA . ILE A 1 294 ? -7.690 -1.773 -5.896 1.00 92.94 294 ILE A CA 1
ATOM 2260 C C . ILE A 1 294 ? -7.483 -0.855 -7.097 1.00 92.94 294 ILE A C 1
ATOM 2262 O O . ILE A 1 294 ? -6.412 -0.268 -7.266 1.00 92.94 294 ILE A O 1
ATOM 2266 N N . ARG A 1 295 ? -8.527 -0.651 -7.900 1.00 89.56 295 ARG A N 1
ATOM 2267 C CA . ARG A 1 295 ? -8.528 0.377 -8.945 1.00 89.56 295 ARG A CA 1
ATOM 2268 C C . ARG A 1 295 ? -8.720 1.736 -8.281 1.00 89.56 295 ARG A C 1
ATOM 2270 O O . ARG A 1 295 ? -9.815 2.094 -7.852 1.00 89.56 295 ARG A O 1
ATOM 2277 N N . LEU A 1 296 ? -7.623 2.472 -8.102 1.00 84.94 296 LEU A N 1
ATOM 2278 C CA . LEU A 1 296 ? -7.633 3.709 -7.318 1.00 84.94 296 LEU A CA 1
ATOM 2279 C C . LEU A 1 296 ? -8.070 4.953 -8.112 1.00 84.94 296 LEU A C 1
ATOM 2281 O O . LEU A 1 296 ? -8.213 6.031 -7.514 1.00 84.94 296 LEU A O 1
ATOM 2285 N N . GLY A 1 297 ? -8.270 4.836 -9.423 1.00 78.50 297 GLY A N 1
ATOM 2286 C CA . GLY A 1 297 ? -8.438 5.971 -10.322 1.00 78.50 297 GLY A CA 1
ATOM 2287 C C . GLY A 1 297 ? -7.124 6.718 -10.589 1.00 78.50 297 GLY A C 1
ATOM 2288 O O . GLY A 1 297 ? -6.073 6.359 -10.035 1.00 78.50 297 GLY A O 1
ATOM 2289 N N . PRO A 1 298 ? -7.177 7.801 -11.388 1.00 72.12 298 PRO A N 1
ATOM 2290 C CA . PRO A 1 298 ? -5.998 8.584 -11.749 1.00 72.12 298 PRO A CA 1
ATOM 2291 C C . PRO A 1 298 ? -5.253 9.099 -10.513 1.00 72.12 298 PRO A C 1
ATOM 2293 O O . PRO A 1 298 ? -5.853 9.367 -9.463 1.00 72.12 298 PRO A O 1
ATOM 2296 N N . ALA A 1 299 ? -3.934 9.223 -10.632 1.00 69.00 299 ALA A N 1
ATOM 2297 C CA . ALA A 1 299 ? -3.085 9.774 -9.594 1.00 69.00 299 ALA A CA 1
ATOM 2298 C C . ALA A 1 299 ? -3.525 11.201 -9.246 1.00 69.00 299 ALA A C 1
ATOM 2300 O O . ALA A 1 299 ? -3.769 12.047 -10.107 1.00 69.00 299 ALA A O 1
ATOM 2301 N N . SER A 1 300 ? -3.636 11.461 -7.944 1.00 65.44 300 SER A N 1
ATOM 2302 C CA . SER A 1 300 ? -3.878 12.796 -7.406 1.00 65.44 300 SER A CA 1
ATOM 2303 C C . SER A 1 300 ? -2.600 13.307 -6.755 1.00 65.44 300 SER A C 1
ATOM 2305 O O . SER A 1 300 ? -1.775 12.516 -6.301 1.00 65.44 300 SER A O 1
ATOM 2307 N N . THR A 1 301 ? -2.455 14.625 -6.635 1.00 63.44 301 THR A N 1
ATOM 2308 C CA . THR A 1 301 ? -1.319 15.239 -5.928 1.00 63.44 301 THR A CA 1
ATOM 2309 C C . THR A 1 301 ? -1.224 14.816 -4.460 1.00 63.44 301 THR A C 1
ATOM 2311 O O . THR A 1 301 ? -0.163 14.956 -3.855 1.00 63.44 301 THR A O 1
ATOM 2314 N N . ASN A 1 302 ? -2.309 14.293 -3.878 1.00 68.38 302 ASN A N 1
ATOM 2315 C CA . ASN A 1 302 ? -2.305 13.729 -2.539 1.00 68.38 302 ASN A CA 1
ATOM 2316 C C . ASN A 1 302 ? -2.063 12.204 -2.591 1.00 68.38 302 ASN A C 1
ATOM 2318 O O . ASN A 1 302 ? -2.926 11.472 -3.086 1.00 68.38 302 ASN A O 1
ATOM 2322 N N . PRO A 1 303 ? -0.942 11.702 -2.040 1.00 78.19 303 PRO A N 1
ATOM 2323 C CA . PRO A 1 303 ? -0.673 10.266 -1.964 1.00 78.19 303 PRO A CA 1
ATOM 2324 C C . PRO A 1 303 ? -1.544 9.554 -0.916 1.00 78.19 303 PRO A C 1
ATOM 2326 O O . PRO A 1 303 ? -1.576 8.327 -0.870 1.00 78.19 303 PRO A O 1
ATOM 2329 N N . VAL A 1 304 ? -2.253 10.299 -0.062 1.00 85.94 304 VAL A N 1
ATOM 2330 C CA . VAL A 1 304 ? -3.149 9.753 0.962 1.00 85.94 304 VAL A CA 1
ATOM 2331 C C . VAL A 1 304 ? -4.588 9.777 0.470 1.00 85.94 304 VAL A C 1
ATOM 2333 O O . VAL A 1 304 ? -5.155 10.844 0.226 1.00 85.94 304 VAL A O 1
ATOM 2336 N N . LEU A 1 305 ? -5.216 8.608 0.414 1.00 87.56 305 LEU A N 1
ATOM 2337 C CA . LEU A 1 305 ? -6.627 8.456 0.085 1.00 87.56 305 LEU A CA 1
ATOM 2338 C C . LEU A 1 305 ? -7.410 7.972 1.304 1.00 87.56 305 LEU A C 1
ATOM 2340 O O . LEU A 1 305 ? -6.980 7.082 2.031 1.00 87.56 305 LEU A O 1
ATOM 2344 N N . ARG A 1 306 ? -8.601 8.534 1.519 1.00 89.88 306 ARG A N 1
ATOM 2345 C CA . ARG A 1 306 ? -9.562 7.970 2.473 1.00 89.88 306 ARG A CA 1
ATOM 2346 C C . ARG A 1 306 ? -10.321 6.850 1.775 1.00 89.88 306 ARG A C 1
ATOM 2348 O O . ARG A 1 306 ? -11.027 7.123 0.806 1.00 89.88 306 ARG A O 1
ATOM 2355 N N . LEU A 1 307 ? -10.167 5.622 2.264 1.00 91.81 307 LEU A N 1
ATOM 2356 C CA . LEU A 1 307 ? -11.012 4.498 1.850 1.00 91.81 307 LEU A CA 1
ATOM 2357 C C . LEU A 1 307 ? -12.328 4.503 2.626 1.00 91.81 307 LEU A C 1
ATOM 2359 O O . LEU A 1 307 ? -13.380 4.230 2.066 1.00 91.81 307 LEU A O 1
ATOM 2363 N N . ARG A 1 308 ? -12.273 4.880 3.907 1.00 93.06 308 ARG A N 1
ATOM 2364 C CA . ARG A 1 308 ? -13.443 5.074 4.765 1.00 93.06 308 ARG A CA 1
ATOM 2365 C C . ARG A 1 308 ? -13.175 6.190 5.760 1.00 93.06 308 ARG A C 1
ATOM 2367 O O . ARG A 1 308 ? -12.044 6.360 6.218 1.00 93.06 308 ARG A O 1
ATOM 2374 N N . GLN A 1 309 ? -14.217 6.929 6.120 1.00 91.38 309 GLN A N 1
ATOM 2375 C CA . GLN A 1 309 ? -14.189 7.850 7.247 1.00 91.38 309 GLN A CA 1
ATOM 2376 C C . GLN A 1 309 ? -15.309 7.492 8.220 1.00 91.38 309 GLN A C 1
ATOM 2378 O O . GLN A 1 309 ? -16.460 7.335 7.811 1.00 91.38 309 GLN A O 1
ATOM 2383 N N . LYS A 1 310 ? -14.970 7.401 9.511 1.00 90.69 310 LYS A N 1
ATOM 2384 C CA . LYS A 1 310 ? -15.929 7.101 10.579 1.00 90.69 310 LYS A CA 1
ATOM 2385 C C . LYS A 1 310 ? -17.166 7.996 10.469 1.00 90.69 310 LYS A C 1
ATOM 2387 O O . LYS A 1 310 ? -17.051 9.224 10.500 1.00 90.69 310 LYS A O 1
ATOM 2392 N N . GLY A 1 311 ? -18.332 7.365 10.324 1.00 87.12 311 GLY A N 1
ATOM 2393 C CA . GLY A 1 311 ? -19.632 8.038 10.255 1.00 87.12 311 GLY A CA 1
ATOM 2394 C C . GLY A 1 311 ? -19.877 8.918 9.022 1.00 87.12 311 GLY A C 1
ATOM 2395 O O . GLY A 1 311 ? -20.781 9.748 9.070 1.00 87.12 311 GLY A O 1
ATOM 2396 N N . LYS A 1 312 ? -19.094 8.789 7.940 1.00 87.69 312 LYS A N 1
ATOM 2397 C CA . LYS A 1 312 ? -19.314 9.541 6.694 1.00 87.69 312 LYS A CA 1
ATOM 2398 C C . LYS A 1 312 ? -19.392 8.631 5.477 1.00 87.69 312 LYS A C 1
ATOM 2400 O O . LYS A 1 312 ? -18.685 7.630 5.404 1.00 87.69 312 LYS A O 1
ATOM 2405 N N . GLU A 1 313 ? -20.211 9.047 4.522 1.00 85.50 313 GLU A N 1
ATOM 2406 C CA . GLU A 1 313 ? -20.253 8.512 3.166 1.00 85.50 313 GLU A CA 1
ATOM 2407 C C . GLU A 1 313 ? -19.379 9.404 2.271 1.00 85.50 313 GLU A C 1
ATOM 2409 O O . GLU A 1 313 ? -19.491 10.632 2.316 1.00 85.50 313 GLU A O 1
ATOM 2414 N N . LEU A 1 314 ? -18.420 8.804 1.562 1.00 81.56 314 LEU A N 1
ATOM 2415 C CA . LEU A 1 314 ? -17.452 9.536 0.734 1.00 81.56 314 LEU A CA 1
ATOM 2416 C C . LEU A 1 314 ? -17.829 9.591 -0.755 1.00 81.56 314 LEU A C 1
ATOM 2418 O O . LEU A 1 314 ? -17.213 10.376 -1.479 1.00 81.56 314 LEU A O 1
ATOM 2422 N N . PHE A 1 315 ? -18.776 8.760 -1.195 1.00 80.50 315 PHE A N 1
ATOM 2423 C CA . PHE A 1 315 ? -19.162 8.551 -2.593 1.00 80.50 315 PHE A CA 1
ATOM 2424 C C . PHE A 1 315 ? -20.671 8.626 -2.769 1.00 80.50 315 PHE A C 1
ATOM 2426 O O . PHE A 1 315 ? -21.372 8.240 -1.815 1.00 80.50 315 PHE A O 1
#

Foldseek 3Di:
DPPPDQDPLNVVVCVVPPPDPVVVLVVLCVLQVNPDDDPPDDQDPVNQQLGFASVLSVVLVCLLCVQVPDPDDDPVSVVLNVLSVVLSVQSSDPNAAGLQRLAVLADQQFWAKEFAFDAKFFQDPCLLVVQDPPDDRDPDRPDPVRSSSRRVVVVPPCCVPPPAQPDPDPPPADDLARMAGDGSPDDPQRQLSRFQDWAQDQPLGQWYFYDYSQFGAWIKGADSVQWDWRPVPPDSRITIGRQWIWTCPLPVQFTWIQAFQDSRSNGGGDTDTDPDGDDPSSNSSCVSHHRHGHRRGHDDPDSMDTSHDRNDDPD

Secondary structure (DSSP, 8-state):
----PPPHHHHHHHHTT----HHHHHHHHHHTT-----TTPPPPHHHHHT-B-HHHHHHHHHHHHHGGGSSS--HHHHHHHHHHHHHHHHHHSTTSEEHHHHHHHS-TTS-EEEEE--S-EE--GGGGGTSPTTS---SSTTSHHHHHHHHHHHH-TTHHHH--SSS-PPPSSS---SEES--TT--HHHHHHHHS--BSS----SEEEEEBTTEE---EE--GGGEEE-GGG-STT--EEES-EEEEETTTTEEEEEEEEPGGGTSPEEEEE-SSPPPHHHHHHHHHHTTEEEE-BS--S-SEEEEEBTTB---

pLDDT: mean 73.2, std 19.49, range [31.09, 98.31]

Radius of gyration: 20.65 Å; chains: 1; bounding box: 60×42×52 Å

Sequence (315 aa):
MAPESLTAAQIHGLNNRVPVAPALLRRIARIGGYDVPAPGNKIGAADLSAAVDPGDLQELLLLAHVADYEDAPAPDRVREMHTARHVLGELLSDAALDRKTVHDSLPAGHTALLFRMGPPLIVSPDIVRVIPEGVEKPSSYRSSTESWAGQFLAEESELDNGLGPHDQTPPKRGYPRTRIGMSLVDGPDRVWSSARGYWSLQPGARYLVPSRYGWCPYVFRVDEDSWTRLSAEAGPRAKYFAGRGWLIDAEGERLIEMGPENPDNGWLPTMTVSDQAPTEDDMRIARLLSGRAIRLGPASTNPVLRLRQKGKELF

Organism: NCBI:txid1287475